Protein AF-0000000066663513 (afdb_homodimer)

Solvent-accessible surface area (backbone atoms only — not comparable to full-atom values): 10982 Å² total; per-residue (Å²): 133,66,67,73,65,56,55,65,69,58,64,56,84,72,45,50,58,57,64,73,58,50,67,32,36,72,47,36,33,55,32,31,25,71,40,64,44,65,41,67,51,84,78,40,22,18,28,36,30,38,35,34,48,86,72,34,68,33,38,38,33,38,56,27,30,69,74,56,91,86,71,43,59,68,35,24,32,40,40,35,38,45,26,22,41,55,93,92,34,44,26,24,70,60,50,48,72,43,88,40,79,74,119,133,64,68,72,64,55,56,66,69,56,66,51,82,73,42,48,57,58,64,74,58,51,67,33,37,73,47,37,34,55,33,29,24,72,39,62,43,67,40,68,52,84,79,40,23,19,28,36,30,39,35,34,49,85,72,32,70,33,38,38,34,37,57,25,29,70,73,58,90,87,70,42,58,67,36,24,32,39,38,35,39,46,26,19,42,53,94,90,32,44,27,25,70,60,50,50,72,42,88,41,79,73,118

Structure (mmCIF, N/CA/C/O backbone):
data_AF-0000000066663513-model_v1
#
loop_
_entity.id
_entity.type
_entity.pdbx_description
1 polymer 'DNA-binding protein'
#
loop_
_atom_site.group_PDB
_atom_site.id
_atom_site.type_symbol
_atom_site.label_atom_id
_atom_site.label_alt_id
_atom_site.label_comp_id
_atom_site.label_asym_id
_atom_site.label_entity_id
_atom_site.label_seq_id
_atom_site.pdbx_PDB_ins_code
_atom_site.Cartn_x
_atom_site.Cartn_y
_atom_site.Cartn_z
_atom_site.occupancy
_atom_site.B_iso_or_equiv
_atom_site.auth_seq_id
_atom_site.auth_comp_id
_atom_site.auth_asym_id
_atom_site.aut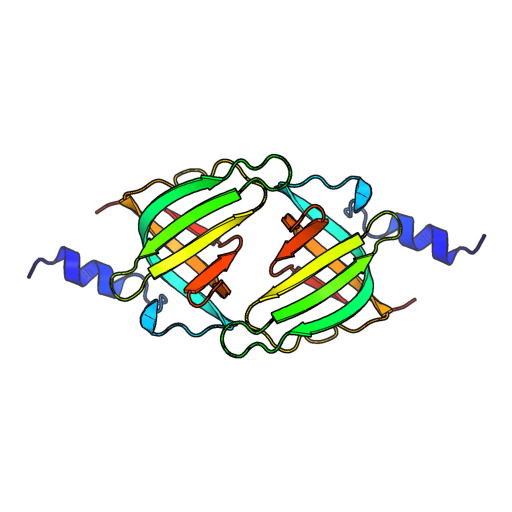h_atom_id
_atom_site.pdbx_PDB_model_num
ATOM 1 N N . MET A 1 1 ? 3.85 33.594 20.688 1 31.64 1 MET A N 1
ATOM 2 C CA . MET A 1 1 ? 4.289 32.406 19.953 1 31.64 1 MET A CA 1
ATOM 3 C C . MET A 1 1 ? 3.887 31.125 20.688 1 31.64 1 MET A C 1
ATOM 5 O O . MET A 1 1 ? 4.32 30.891 21.828 1 31.64 1 MET A O 1
ATOM 9 N N . ASP A 1 2 ? 2.588 30.547 20.562 1 33.5 2 ASP A N 1
ATOM 10 C CA . ASP A 1 2 ? 1.846 29.844 21.594 1 33.5 2 ASP A CA 1
ATOM 11 C C . ASP A 1 2 ? 2.496 28.484 21.906 1 33.5 2 ASP A C 1
ATOM 13 O O . ASP A 1 2 ? 3.088 27.859 21.031 1 33.5 2 ASP A O 1
ATOM 17 N N . ALA A 1 3 ? 2.809 28.219 23.141 1 44.47 3 ALA A N 1
ATOM 18 C CA . ALA A 1 3 ? 3.365 27.031 23.781 1 44.47 3 ALA A CA 1
ATOM 19 C C . ALA A 1 3 ? 2.895 25.75 23.094 1 44.47 3 ALA A C 1
ATOM 21 O O . ALA A 1 3 ? 3.539 24.703 23.203 1 44.47 3 ALA A O 1
ATOM 22 N N . GLU A 1 4 ? 1.609 25.688 22.688 1 38.56 4 GLU A N 1
ATOM 23 C CA . GLU A 1 4 ? 1.062 24.5 22.031 1 38.56 4 GLU A CA 1
ATOM 24 C C . GLU A 1 4 ? 1.829 24.172 20.75 1 38.56 4 GLU A C 1
ATOM 26 O O . GLU A 1 4 ? 1.706 23.078 20.203 1 38.56 4 GLU A O 1
ATOM 31 N N . GLU A 1 5 ? 2.328 25.203 20 1 41.94 5 GLU A N 1
ATOM 32 C CA . GLU A 1 5 ? 3.154 25.047 18.812 1 41.94 5 GLU A CA 1
ATOM 33 C C . GLU A 1 5 ? 4.449 24.312 19.125 1 41.94 5 GLU A C 1
ATOM 35 O O . GLU A 1 5 ? 4.953 23.531 18.312 1 41.94 5 GLU A O 1
ATOM 40 N N . LEU A 1 6 ? 5.047 24.656 20.203 1 40.75 6 LEU A N 1
ATOM 41 C CA . LEU A 1 6 ? 6.34 24.078 20.562 1 40.75 6 LEU A CA 1
ATOM 42 C C . LEU A 1 6 ? 6.195 22.594 20.891 1 40.75 6 LEU A C 1
ATOM 44 O O . LEU A 1 6 ? 7.074 21.797 20.562 1 40.75 6 LEU A O 1
ATOM 48 N N . ALA A 1 7 ? 5.211 22.203 21.828 1 42.12 7 ALA A N 1
ATOM 49 C CA . ALA A 1 7 ? 5.031 20.859 22.344 1 42.12 7 ALA A CA 1
ATOM 50 C C . ALA A 1 7 ? 4.695 19.875 21.234 1 42.12 7 ALA A C 1
ATOM 52 O O . ALA A 1 7 ? 4.957 18.672 21.344 1 42.12 7 ALA A O 1
ATOM 53 N N . GLU A 1 8 ? 4.047 20.203 20.141 1 44.75 8 GLU A N 1
ATOM 54 C CA . GLU A 1 8 ? 3.801 19.406 18.938 1 44.75 8 GLU A CA 1
ATOM 55 C C . GLU A 1 8 ? 5.109 19.016 18.25 1 44.75 8 GLU A C 1
ATOM 57 O O . GLU A 1 8 ? 5.168 18 17.547 1 44.75 8 GLU A O 1
ATOM 62 N N . LYS A 1 9 ? 6.133 19.828 18.297 1 44.53 9 LYS A N 1
ATOM 63 C CA . LYS A 1 9 ? 7.469 19.547 17.781 1 44.53 9 LYS A CA 1
ATOM 64 C C . LYS A 1 9 ? 8.109 18.391 18.531 1 44.53 9 LYS A C 1
ATOM 66 O O . LYS A 1 9 ? 8.852 17.594 17.953 1 44.53 9 LYS A O 1
ATOM 71 N N . SER A 1 10 ? 8.031 18.359 19.844 1 44.53 10 SER A N 1
ATOM 72 C CA . SER A 1 10 ? 8.758 17.469 20.734 1 44.53 10 SER A CA 1
ATOM 73 C C . SER A 1 10 ? 8.266 16.031 20.609 1 44.53 10 SER A C 1
ATOM 75 O O . SER A 1 10 ? 9.031 15.086 20.797 1 44.53 10 SER A O 1
ATOM 77 N N . GLU A 1 11 ? 6.875 15.805 20.641 1 49.03 11 GLU A N 1
ATOM 78 C CA . GLU A 1 11 ? 6.32 14.531 21.078 1 49.03 11 GLU A CA 1
ATOM 79 C C . GLU A 1 11 ? 6.688 13.398 20.125 1 49.03 11 GLU A C 1
ATOM 81 O O . GLU A 1 11 ? 6.586 12.219 20.484 1 49.03 11 GLU A O 1
ATOM 86 N N . ALA A 1 12 ? 6.48 13.5 18.688 1 54.94 12 ALA A N 1
ATOM 87 C CA . ALA A 1 12 ? 6.754 12.133 18.266 1 54.94 12 ALA A CA 1
ATOM 88 C C . ALA A 1 12 ? 8.258 11.875 18.188 1 54.94 12 ALA A C 1
ATOM 90 O O . ALA A 1 12 ? 8.875 12.117 17.141 1 54.94 12 ALA A O 1
ATOM 91 N N . SER A 1 13 ? 9.047 11.883 19.297 1 61.06 13 SER A N 1
ATOM 92 C CA . SER A 1 13 ? 10.484 11.633 19.375 1 61.06 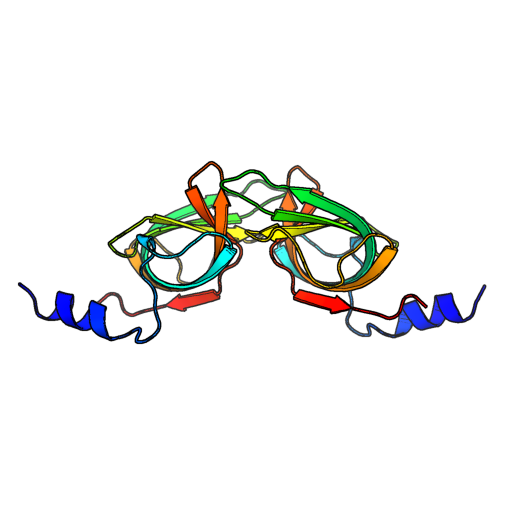13 SER A CA 1
ATOM 93 C C . SER A 1 13 ? 10.945 10.695 18.266 1 61.06 13 SER A C 1
ATOM 95 O O . SER A 1 13 ? 12.07 10.82 17.766 1 61.06 13 SER A O 1
ATOM 97 N N . GLY A 1 14 ? 10.047 10.383 17.453 1 81.06 14 GLY A N 1
ATOM 98 C CA . GLY A 1 14 ? 10.477 9.445 16.422 1 81.06 14 GLY A CA 1
ATOM 99 C C . GLY A 1 14 ? 9.867 9.727 15.062 1 81.06 14 GLY A C 1
ATOM 100 O O . GLY A 1 14 ? 10.18 9.047 14.078 1 81.06 14 GLY A O 1
ATOM 101 N N . ALA A 1 15 ? 9.211 10.875 15.086 1 91.12 15 ALA A N 1
ATOM 102 C CA . ALA A 1 15 ? 8.57 11.172 13.812 1 91.12 15 ALA A CA 1
ATOM 103 C C . ALA A 1 15 ? 9.461 12.047 12.938 1 91.12 15 ALA A C 1
ATOM 105 O O . ALA A 1 15 ? 10.172 12.922 13.438 1 91.12 15 ALA A O 1
ATOM 106 N N . CYS A 1 16 ? 9.5 11.781 11.68 1 94.12 16 CYS A N 1
ATOM 107 C CA . CYS A 1 16 ? 10.25 12.578 10.711 1 94.12 16 CYS A CA 1
ATOM 108 C C . CYS A 1 16 ? 9.352 13.625 10.062 1 94.12 16 CYS A C 1
ATOM 110 O O . CYS A 1 16 ? 8.125 13.492 10.062 1 94.12 16 CYS A O 1
ATOM 112 N N . ARG A 1 17 ? 10.039 14.742 9.617 1 95.69 17 ARG A N 1
ATOM 113 C CA . ARG A 1 17 ? 9.312 15.719 8.812 1 95.69 17 ARG A CA 1
ATOM 114 C C . ARG A 1 17 ? 8.992 15.156 7.43 1 95.69 17 ARG A C 1
ATOM 116 O O . ARG A 1 17 ? 9.836 14.508 6.809 1 95.69 17 ARG A O 1
ATOM 123 N N . ALA A 1 18 ? 7.719 15.453 6.949 1 96.19 18 ALA A N 1
ATOM 124 C CA . ALA A 1 18 ? 7.293 14.969 5.641 1 96.19 18 ALA A CA 1
ATOM 125 C C . ALA A 1 18 ? 8.219 15.469 4.539 1 96.19 18 ALA A C 1
ATOM 127 O O . ALA A 1 18 ? 8.516 14.734 3.59 1 96.19 18 ALA A O 1
ATOM 128 N N . SER A 1 19 ? 8.75 16.641 4.68 1 95.81 19 SER A N 1
ATOM 129 C CA . SER A 1 19 ? 9.602 17.234 3.654 1 95.81 19 SER A CA 1
ATOM 130 C C . SER A 1 19 ? 10.953 16.531 3.592 1 95.81 19 SER A C 1
ATOM 132 O O . SER A 1 19 ? 11.633 16.562 2.562 1 95.81 19 SER A O 1
ATOM 134 N N . GLU A 1 20 ? 11.367 15.914 4.641 1 94.62 20 GLU A N 1
ATOM 135 C CA . GLU A 1 20 ? 12.688 15.297 4.715 1 94.62 20 GLU A CA 1
ATOM 136 C C . GLU A 1 20 ? 12.617 13.805 4.41 1 94.62 20 GLU A C 1
ATOM 138 O O . GLU A 1 20 ? 13.648 13.164 4.188 1 94.62 20 GLU A O 1
ATOM 143 N N . CYS A 1 21 ? 11.383 13.289 4.488 1 92.5 21 CYS A N 1
ATOM 144 C CA . CYS A 1 21 ? 11.227 11.875 4.176 1 92.5 21 CYS A CA 1
ATOM 145 C C . CYS A 1 21 ? 11.461 11.609 2.695 1 92.5 21 CYS A C 1
ATOM 147 O O . CYS A 1 21 ? 10.914 12.312 1.842 1 92.5 21 CYS A O 1
ATOM 149 N N . ARG A 1 22 ? 12.242 10.602 2.461 1 89.69 22 ARG A N 1
ATOM 150 C CA . ARG A 1 22 ? 12.57 10.266 1.08 1 89.69 22 ARG A CA 1
ATOM 151 C C . ARG A 1 22 ? 11.703 9.117 0.574 1 89.69 22 ARG A C 1
ATOM 153 O O . ARG A 1 22 ? 11.258 8.273 1.357 1 89.69 22 ARG A O 1
ATOM 160 N N . ARG A 1 23 ? 11.484 9.125 -0.732 1 88 23 ARG A N 1
ATOM 161 C CA . ARG A 1 23 ? 10.805 8.008 -1.376 1 88 23 ARG A CA 1
ATOM 162 C C . ARG A 1 23 ? 11.539 6.699 -1.124 1 88 23 ARG A C 1
ATOM 164 O O . ARG A 1 23 ? 12.773 6.652 -1.168 1 88 23 ARG A O 1
ATOM 171 N N . GLY A 1 24 ? 10.742 5.684 -0.825 1 88.38 24 GLY A N 1
ATOM 172 C CA . GLY A 1 24 ? 11.312 4.379 -0.534 1 88.38 24 GLY A CA 1
ATOM 173 C C . GLY A 1 24 ? 11.469 4.117 0.951 1 88.38 24 GLY A C 1
ATOM 174 O O . GLY A 1 24 ? 11.477 2.961 1.384 1 88.38 24 GLY A O 1
ATOM 175 N N . ASP A 1 25 ? 11.555 5.098 1.702 1 87.44 25 ASP A N 1
ATOM 176 C CA . ASP A 1 25 ? 11.758 4.977 3.143 1 87.44 25 ASP A CA 1
ATOM 177 C C . ASP A 1 25 ? 10.445 4.625 3.854 1 87.44 25 ASP A C 1
ATOM 179 O O . ASP A 1 25 ? 9.383 5.121 3.48 1 87.44 25 ASP A O 1
ATOM 183 N N . GLU A 1 26 ? 10.586 3.705 4.797 1 92.88 26 GLU A N 1
ATOM 184 C CA . GLU A 1 26 ? 9.523 3.674 5.797 1 92.88 26 GLU A CA 1
ATOM 185 C C . GLU A 1 26 ? 9.625 4.867 6.746 1 92.88 26 GLU A C 1
ATOM 187 O O . GLU A 1 26 ? 10.711 5.188 7.234 1 92.88 26 GLU A O 1
ATOM 192 N N . ALA A 1 27 ? 8.547 5.551 6.977 1 95.94 27 ALA A N 1
ATOM 193 C CA . ALA A 1 27 ? 8.602 6.754 7.805 1 95.94 27 ALA A CA 1
ATOM 194 C C . ALA A 1 27 ? 7.41 6.812 8.758 1 95.94 27 ALA A C 1
ATOM 196 O O . ALA A 1 27 ? 6.375 6.191 8.508 1 95.94 27 ALA A O 1
ATOM 197 N N . THR A 1 28 ? 7.605 7.422 9.875 1 97.44 28 THR A N 1
ATOM 198 C CA . THR A 1 28 ? 6.574 7.809 10.836 1 97.44 28 THR A CA 1
ATOM 199 C C . THR A 1 28 ? 6.457 9.328 10.922 1 97.44 28 THR A C 1
ATOM 201 O O . THR A 1 28 ? 7.461 10.023 11.094 1 97.44 28 THR A O 1
ATOM 204 N N . MET A 1 29 ? 5.277 9.844 10.734 1 97.12 29 MET A N 1
ATOM 205 C CA . MET A 1 29 ? 5.07 11.289 10.68 1 97.12 29 MET A CA 1
ATOM 206 C C . MET A 1 29 ? 3.857 11.695 11.516 1 97.12 29 MET A C 1
ATOM 208 O O . MET A 1 29 ? 2.902 10.922 11.641 1 97.12 29 MET A O 1
ATOM 212 N N . LEU A 1 30 ? 3.896 12.805 12.039 1 97.69 30 LEU A N 1
ATOM 213 C CA . LEU A 1 30 ? 2.773 13.422 12.734 1 97.69 30 LEU A CA 1
ATOM 214 C C . LEU A 1 30 ? 2.229 14.609 11.945 1 97.69 30 LEU A C 1
ATOM 216 O O . LEU A 1 30 ? 2.996 15.43 11.438 1 97.69 30 LEU A O 1
ATOM 220 N N . GLY A 1 31 ? 0.94 14.656 11.789 1 97.88 31 GLY A N 1
ATOM 221 C CA . GLY A 1 31 ? 0.347 15.758 11.047 1 97.88 31 GLY A CA 1
ATOM 222 C C . GLY A 1 31 ? -1.169 15.758 11.086 1 97.88 31 GLY A C 1
ATOM 223 O O . GLY A 1 31 ? -1.771 15.172 11.992 1 97.88 31 GLY A O 1
ATOM 224 N N . ARG A 1 32 ? -1.719 16.531 10.18 1 98.38 32 ARG A N 1
ATOM 225 C CA . ARG A 1 32 ? -3.164 16.719 10.109 1 98.38 32 ARG A CA 1
ATOM 226 C C . ARG A 1 32 ? -3.699 16.344 8.734 1 98.38 32 ARG A C 1
ATOM 228 O O . ARG A 1 32 ? -3.033 16.562 7.719 1 98.38 32 ARG A O 1
ATOM 235 N N . LEU A 1 33 ? -4.953 15.797 8.82 1 98.69 33 LEU A N 1
ATOM 236 C CA . LEU A 1 33 ? -5.645 15.531 7.562 1 98.69 33 LEU A CA 1
ATOM 237 C C . LEU A 1 33 ? -6.328 16.797 7.043 1 98.69 33 LEU A C 1
ATOM 239 O O . LEU A 1 33 ? -7.223 17.328 7.699 1 98.69 33 LEU A O 1
ATOM 243 N N . ARG A 1 34 ? -5.934 17.234 5.848 1 98.56 34 ARG A N 1
ATOM 244 C CA . ARG A 1 34 ? -6.523 18.422 5.266 1 98.56 34 ARG A CA 1
ATOM 245 C C . ARG A 1 34 ? -7.797 18.094 4.496 1 98.56 34 ARG A C 1
ATOM 247 O O . ARG A 1 34 ? -8.758 18.859 4.516 1 98.56 34 ARG A O 1
ATOM 254 N N . SER A 1 35 ? -7.824 17.031 3.814 1 98.5 35 SER A N 1
ATOM 255 C CA . SER A 1 35 ? -8.984 16.547 3.082 1 98.5 35 SER A CA 1
ATOM 256 C C . SER A 1 35 ? -9.07 15.023 3.121 1 98.5 35 SER A C 1
ATOM 258 O O . SER A 1 35 ? -8.062 14.352 3.334 1 98.5 35 SER A O 1
ATOM 260 N N . VAL A 1 36 ? -10.258 14.539 2.988 1 98.19 36 VAL A N 1
ATOM 261 C CA . VAL A 1 36 ? -10.547 13.109 2.895 1 98.19 36 VAL A CA 1
ATOM 262 C C . VAL A 1 36 ? -11.609 12.867 1.825 1 98.19 36 VAL A C 1
ATOM 264 O O . VAL A 1 36 ? -12.656 13.523 1.823 1 98.19 36 VAL A O 1
ATOM 267 N N . GLU A 1 37 ? -11.328 11.922 0.962 1 96.75 37 GLU A N 1
ATOM 268 C CA . GLU A 1 37 ? -12.25 11.609 -0.131 1 96.75 37 GLU A CA 1
ATOM 269 C C . GLU A 1 37 ? -12.438 10.102 -0.284 1 96.75 37 GLU A C 1
ATOM 271 O O . GLU A 1 37 ? -11.461 9.352 -0.347 1 96.75 37 GLU A O 1
ATOM 276 N N . ALA A 1 38 ? -13.68 9.734 -0.26 1 93.5 38 ALA A N 1
ATOM 277 C CA . ALA A 1 38 ? -14 8.367 -0.667 1 93.5 38 ALA A CA 1
ATOM 278 C C . ALA A 1 38 ? -14.078 8.25 -2.186 1 93.5 38 ALA A C 1
ATOM 280 O O . ALA A 1 38 ? -14.773 9.039 -2.84 1 93.5 38 ALA A O 1
ATOM 281 N N . CYS A 1 39 ? -13.344 7.348 -2.721 1 89.25 39 CYS A N 1
ATOM 282 C CA . CYS A 1 39 ? -13.352 7.074 -4.152 1 89.25 39 CYS A CA 1
ATOM 283 C C . CYS A 1 39 ? -14.039 5.746 -4.453 1 89.25 39 CYS A C 1
ATOM 285 O O . CYS A 1 39 ? -13.414 4.688 -4.387 1 89.25 39 CYS A O 1
ATOM 287 N N . PRO A 1 40 ? -15.32 5.809 -4.766 1 75.06 40 PRO A N 1
ATOM 288 C CA . PRO A 1 40 ? -16.172 4.617 -4.812 1 75.06 40 PRO A CA 1
ATOM 289 C C . PRO A 1 40 ? -16.047 3.854 -6.129 1 75.06 40 PRO A C 1
ATOM 291 O O . PRO A 1 40 ? -16.672 2.811 -6.309 1 75.06 40 PRO A O 1
ATOM 294 N N . LYS A 1 41 ? -15.133 4.086 -6.828 1 70.5 41 LYS A N 1
ATOM 295 C CA . LYS A 1 41 ? -15.242 3.305 -8.055 1 70.5 41 LYS A CA 1
ATOM 296 C C . LYS A 1 41 ? -15.43 1.822 -7.746 1 70.5 41 LYS A C 1
ATOM 298 O O . LYS A 1 41 ? -14.789 1.289 -6.836 1 70.5 41 LYS A O 1
ATOM 303 N N . SER A 1 42 ? -16.469 1.268 -8.258 1 59.84 42 SER A N 1
ATOM 304 C CA . SER A 1 42 ? -17 -0.059 -7.961 1 59.84 42 SER A CA 1
ATOM 305 C C . SER A 1 42 ? -15.875 -1.073 -7.773 1 59.84 42 SER A C 1
ATOM 307 O O . SER A 1 42 ? -15.836 -1.778 -6.762 1 59.84 42 SER A O 1
ATOM 309 N N . ALA A 1 43 ? -14.977 -1.294 -8.656 1 60.88 43 ALA A N 1
ATOM 310 C CA . ALA A 1 43 ? -14.008 -2.387 -8.586 1 60.88 43 ALA A CA 1
ATOM 311 C C . ALA A 1 43 ? -12.75 -1.959 -7.832 1 60.88 43 ALA A C 1
ATOM 313 O O . ALA A 1 43 ? -11.992 -2.803 -7.352 1 60.88 43 ALA A O 1
ATOM 314 N N . GLY A 1 44 ? -12.727 -0.688 -7.359 1 77.12 44 GLY A N 1
ATOM 315 C CA . GLY A 1 44 ? -11.484 -0.205 -6.777 1 77.12 44 GLY A CA 1
ATOM 316 C C . GLY A 1 44 ? -11.688 0.875 -5.734 1 77.12 44 GLY A C 1
ATOM 317 O O . GLY A 1 44 ? -11.047 1.925 -5.781 1 77.12 44 GLY A O 1
ATOM 318 N N . ALA A 1 45 ? -12.609 0.469 -4.855 1 87.31 45 ALA A N 1
ATOM 319 C CA . ALA A 1 45 ? -12.906 1.476 -3.84 1 87.31 45 ALA A CA 1
ATOM 320 C C . ALA A 1 45 ? -11.656 1.826 -3.033 1 87.31 45 ALA A C 1
ATOM 322 O O . ALA A 1 45 ? -10.828 0.957 -2.746 1 87.31 45 ALA A O 1
ATOM 323 N N . SER A 1 46 ? -11.531 3.145 -2.701 1 93.75 46 SER A N 1
ATOM 324 C CA . SER A 1 46 ? -10.453 3.592 -1.827 1 93.75 46 SER A CA 1
ATOM 325 C C . SER A 1 46 ? -10.852 4.844 -1.052 1 93.75 46 SER A C 1
ATOM 327 O O . SER A 1 46 ? -11.797 5.539 -1.429 1 93.75 46 SER A O 1
ATOM 329 N N . VAL A 1 47 ? -10.32 4.996 0.009 1 96.25 47 VAL A N 1
ATOM 330 C CA . VAL A 1 47 ? -10.328 6.266 0.727 1 96.25 47 VAL A CA 1
ATOM 331 C C . VAL A 1 47 ? -8.984 6.969 0.542 1 96.25 47 VAL A C 1
ATOM 333 O O . VAL A 1 47 ? -7.93 6.355 0.716 1 96.25 47 VAL A O 1
ATOM 336 N N . GLN A 1 48 ? -9.023 8.164 0.116 1 97.38 48 GLN A N 1
ATOM 337 C CA . GLN A 1 48 ? -7.828 8.984 -0.056 1 97.38 48 GLN A CA 1
ATOM 338 C C . GLN A 1 48 ? -7.871 10.219 0.836 1 97.38 48 GLN A C 1
ATOM 340 O O . GLN A 1 48 ? -8.922 10.836 0.994 1 97.38 48 GLN A O 1
ATOM 345 N N . ALA A 1 49 ? -6.723 10.578 1.394 1 98.5 49 ALA A N 1
ATOM 346 C CA . ALA A 1 49 ? -6.629 11.758 2.248 1 98.5 49 ALA A CA 1
ATOM 347 C C . ALA A 1 49 ? -5.34 12.531 1.979 1 98.5 49 ALA A C 1
ATOM 349 O O . ALA A 1 49 ? -4.312 11.938 1.639 1 98.5 49 ALA A O 1
ATOM 350 N N . GLU A 1 50 ? -5.41 13.805 2.092 1 98.69 50 GLU A N 1
ATOM 351 C CA . GLU A 1 50 ? -4.199 14.625 2.109 1 98.69 50 GLU A CA 1
ATOM 352 C C . GLU A 1 50 ? -3.715 14.867 3.537 1 98.69 50 GLU A C 1
ATOM 354 O O . GLU A 1 50 ? -4.418 15.477 4.34 1 98.69 50 GLU A O 1
ATOM 359 N N . PHE A 1 51 ? -2.6 14.336 3.811 1 98.56 51 PHE A N 1
ATOM 360 C CA . PHE A 1 51 ? -1.914 14.492 5.086 1 98.56 51 PHE A CA 1
ATOM 361 C C . PHE A 1 51 ? -0.882 15.609 5.016 1 98.56 51 PHE A C 1
ATOM 363 O O . PHE A 1 51 ? -0.124 15.703 4.047 1 98.56 51 PHE A O 1
ATOM 370 N N . PHE A 1 52 ? -0.881 16.5 6.074 1 98.56 52 PHE A N 1
ATOM 371 C CA . PHE A 1 52 ? 0.051 17.625 6.129 1 98.56 52 PHE A CA 1
ATOM 372 C C . PHE A 1 52 ? 0.666 17.75 7.516 1 98.56 52 PHE A C 1
ATOM 374 O O . PHE A 1 52 ? -0.053 17.828 8.516 1 98.56 52 PHE A O 1
ATOM 381 N N . ASP A 1 53 ? 1.974 17.828 7.535 1 97.31 53 ASP A N 1
ATOM 382 C CA . ASP A 1 53 ? 2.613 17.891 8.844 1 97.31 53 ASP A CA 1
ATOM 383 C C . ASP A 1 53 ? 3.145 19.297 9.125 1 97.31 53 ASP A C 1
ATOM 385 O O . ASP A 1 53 ? 3.863 19.5 10.109 1 97.31 53 ASP A O 1
ATOM 389 N N . GLY A 1 54 ? 2.875 20.234 8.32 1 96.75 54 GLY A N 1
ATOM 390 C CA . GLY A 1 54 ? 3.385 21.578 8.461 1 96.75 54 GLY A CA 1
ATOM 391 C C . GLY A 1 54 ? 4.527 21.891 7.508 1 96.75 54 GLY A C 1
ATOM 392 O O . GLY A 1 54 ? 4.82 23.062 7.234 1 96.75 54 GLY A O 1
ATOM 393 N N . THR A 1 55 ? 5.176 20.906 6.984 1 97.12 55 THR A N 1
ATOM 394 C CA . THR A 1 55 ? 6.344 21.109 6.133 1 97.12 55 THR A CA 1
ATOM 395 C C . THR A 1 55 ? 6.055 20.656 4.707 1 97.12 55 THR A C 1
ATOM 397 O O . THR A 1 55 ? 6.535 21.25 3.744 1 97.12 55 THR A O 1
ATOM 400 N N . ASP A 1 56 ? 5.32 19.562 4.484 1 96.38 56 ASP A N 1
ATOM 401 C CA . ASP A 1 56 ? 5 18.984 3.182 1 96.38 56 ASP A CA 1
ATOM 402 C C . ASP A 1 56 ? 3.709 18.172 3.244 1 96.38 56 ASP A C 1
ATOM 404 O O . ASP A 1 56 ? 3.266 17.781 4.328 1 96.38 56 ASP A O 1
ATOM 408 N N . ALA A 1 57 ? 3.086 18.016 2.023 1 97.88 57 ALA A N 1
ATOM 409 C CA . ALA A 1 57 ? 1.872 17.203 1.914 1 97.88 57 ALA A CA 1
ATOM 410 C C . ALA A 1 57 ? 2.189 15.797 1.421 1 97.88 57 ALA A C 1
ATOM 412 O O . ALA A 1 57 ? 3.092 15.609 0.603 1 97.88 57 ALA A O 1
ATOM 413 N N . ILE A 1 58 ? 1.468 14.852 1.939 1 97.44 58 ILE A N 1
ATOM 414 C CA . ILE A 1 58 ? 1.549 13.461 1.509 1 97.44 58 ILE A CA 1
ATOM 415 C C . ILE A 1 58 ? 0.143 12.898 1.303 1 97.44 58 ILE A C 1
ATOM 417 O O . ILE A 1 58 ? -0.74 13.094 2.141 1 97.44 58 ILE A O 1
ATOM 421 N N . THR A 1 59 ? -0.063 12.234 0.175 1 97.88 59 THR A N 1
ATOM 422 C CA . THR A 1 59 ? -1.328 11.547 -0.061 1 97.88 59 THR A CA 1
ATOM 423 C C . THR A 1 59 ? -1.355 10.203 0.659 1 97.88 59 THR A C 1
ATOM 425 O O . THR A 1 59 ? -0.415 9.414 0.547 1 97.88 59 THR A O 1
ATOM 428 N N . LEU A 1 60 ? -2.336 9.945 1.505 1 98.19 60 LEU A N 1
ATOM 429 C CA . LEU A 1 60 ? -2.613 8.641 2.104 1 98.19 60 LEU A CA 1
ATOM 430 C C . LEU A 1 60 ? -3.723 7.922 1.345 1 98.19 60 LEU A C 1
ATOM 432 O O . LEU A 1 60 ? -4.746 8.523 1.016 1 98.19 60 LEU A O 1
ATOM 436 N N . VAL A 1 61 ? -3.535 6.625 1.108 1 96.31 61 VAL A N 1
ATOM 437 C CA . VAL A 1 61 ? -4.539 5.863 0.372 1 96.31 61 VAL A CA 1
ATOM 438 C C . VAL A 1 61 ? -4.82 4.547 1.095 1 96.31 61 VAL A C 1
ATOM 440 O O . VAL A 1 61 ? -3.902 3.768 1.358 1 96.31 61 VAL A O 1
ATOM 443 N N . TRP A 1 62 ? -6 4.336 1.491 1 95.44 62 TRP A N 1
ATOM 444 C CA . TRP A 1 62 ? -6.48 3.035 1.946 1 95.44 62 TRP A CA 1
ATOM 445 C C . TRP A 1 62 ? -7.27 2.33 0.846 1 95.44 62 TRP A C 1
ATOM 447 O O . TRP A 1 62 ? -8.359 2.77 0.477 1 95.44 62 TRP A O 1
ATOM 457 N N . ILE A 1 63 ? -6.707 1.224 0.376 1 92.62 63 ILE A N 1
ATOM 458 C CA . ILE A 1 63 ? -7.246 0.572 -0.813 1 92.62 63 ILE A CA 1
ATOM 459 C C . ILE A 1 63 ? -8.289 -0.463 -0.405 1 92.62 63 ILE A C 1
ATOM 461 O O . ILE A 1 63 ? -8.102 -1.195 0.569 1 92.62 63 ILE A O 1
ATOM 465 N N . GLY A 1 64 ? -9.352 -0.54 -1.243 1 89 64 GLY A N 1
ATOM 466 C CA . GLY A 1 64 ? -10.383 -1.546 -1.044 1 89 64 GLY A CA 1
ATOM 467 C C . GLY A 1 64 ? -11.352 -1.195 0.07 1 89 64 GLY A C 1
ATOM 468 O O . GLY A 1 64 ? -12.016 -2.074 0.618 1 89 64 GLY A O 1
ATOM 469 N N . ARG A 1 65 ? -11.258 -0.043 0.555 1 90.94 65 ARG A N 1
ATOM 470 C CA . ARG A 1 65 ? -12.148 0.404 1.621 1 90.94 65 ARG A CA 1
ATOM 471 C C . ARG A 1 65 ? -12.859 1.697 1.234 1 90.94 65 ARG A C 1
ATOM 473 O O . ARG A 1 65 ? -12.266 2.57 0.595 1 90.94 65 ARG A O 1
ATOM 480 N N . ARG A 1 66 ? -14.062 1.813 1.702 1 90.94 66 ARG A N 1
ATOM 481 C CA . ARG A 1 66 ? -14.867 2.994 1.409 1 90.94 66 ARG A CA 1
ATOM 482 C C . ARG A 1 66 ? -14.875 3.959 2.59 1 90.94 66 ARG A C 1
ATOM 484 O O . ARG A 1 66 ? -15.258 5.121 2.447 1 90.94 66 ARG A O 1
ATOM 491 N N . ARG A 1 67 ? -14.523 3.416 3.727 1 92.56 67 ARG A N 1
ATOM 492 C CA . ARG A 1 67 ? -14.477 4.219 4.945 1 92.56 67 ARG A CA 1
ATOM 493 C C . ARG A 1 67 ? -13.336 3.768 5.855 1 92.56 67 ARG A C 1
ATOM 495 O O . ARG A 1 67 ? -13.055 2.572 5.949 1 92.56 67 ARG A O 1
ATOM 502 N N . ILE A 1 68 ? -12.812 4.699 6.531 1 96.12 68 ILE A N 1
ATOM 503 C CA . ILE A 1 68 ? -11.766 4.434 7.52 1 96.12 68 ILE A CA 1
ATOM 504 C C . ILE A 1 68 ? -12.141 5.082 8.852 1 96.12 68 ILE A C 1
ATOM 506 O O . ILE A 1 68 ? -12.281 6.305 8.938 1 96.12 68 ILE A O 1
ATOM 510 N N . PRO A 1 69 ? -12.234 4.375 9.883 1 97.06 69 PRO A N 1
ATOM 511 C CA . PRO A 1 69 ? -12.664 4.934 11.172 1 97.06 69 PRO A CA 1
ATOM 512 C C . PRO A 1 69 ? -11.773 6.086 11.641 1 97.06 69 PRO A C 1
ATOM 514 O O . PRO A 1 69 ? -10.547 5.953 11.672 1 97.06 69 PRO A O 1
ATOM 517 N N . GLY A 1 70 ? -12.406 7.168 11.969 1 97.56 70 GLY A N 1
ATOM 518 C CA . GLY A 1 70 ? -11.734 8.305 12.578 1 97.56 70 GLY A CA 1
ATOM 519 C C . GLY A 1 70 ? -11.039 9.195 11.578 1 97.56 70 GLY A C 1
ATOM 520 O O . GLY A 1 70 ? -10.523 10.258 11.93 1 97.56 70 GLY A O 1
ATOM 521 N N . ILE A 1 71 ? -10.961 8.75 10.414 1 98.06 71 ILE A N 1
ATOM 522 C CA . ILE A 1 71 ? -10.281 9.523 9.383 1 98.06 71 ILE A CA 1
ATOM 523 C C . ILE A 1 71 ? -11.258 10.523 8.766 1 98.06 71 ILE A C 1
ATOM 525 O O . ILE A 1 71 ? -12.164 10.141 8.023 1 98.06 71 ILE A O 1
ATOM 529 N N . GLU A 1 72 ? -11.078 11.75 9.023 1 97.62 72 GLU A N 1
ATOM 530 C CA . GLU A 1 72 ? -11.867 12.883 8.555 1 97.62 72 GLU A CA 1
ATOM 531 C C . GLU A 1 72 ? -11.031 14.156 8.492 1 97.62 72 GLU A C 1
ATOM 533 O O . GLU A 1 72 ? -10.031 14.281 9.211 1 97.62 72 GLU A O 1
ATOM 538 N N . PRO A 1 73 ? -11.492 15.094 7.625 1 98.12 73 PRO A N 1
ATOM 539 C CA . PRO A 1 73 ? -10.734 16.344 7.547 1 98.12 73 PRO A CA 1
ATOM 540 C C . PRO A 1 73 ? -10.555 17.016 8.906 1 98.12 73 PRO A C 1
ATOM 542 O O . PRO A 1 73 ? -11.484 17.016 9.727 1 98.12 73 PRO A O 1
ATOM 545 N N . GLY A 1 74 ? -9.352 17.562 9.156 1 97.75 74 GLY A N 1
ATOM 546 C CA . GLY A 1 74 ? -9.047 18.281 10.383 1 97.75 74 GLY A CA 1
ATOM 547 C C . GLY A 1 74 ? -8.461 17.391 11.461 1 97.75 74 GLY A C 1
ATOM 548 O O . GLY A 1 74 ? -7.891 17.891 12.438 1 97.75 74 GLY A O 1
ATOM 549 N N . ARG A 1 75 ? -8.516 16.125 11.352 1 97.88 75 ARG A N 1
ATOM 550 C CA . ARG A 1 75 ? -8.047 15.195 12.367 1 97.88 75 ARG A CA 1
ATOM 551 C C . ARG A 1 75 ? -6.527 15.156 12.422 1 97.88 75 ARG A C 1
ATOM 553 O O . ARG A 1 75 ? -5.859 15.141 11.391 1 97.88 75 ARG A O 1
ATOM 560 N N . ARG A 1 76 ? -5.977 15.203 13.586 1 98.06 76 ARG A N 1
ATOM 561 C CA . ARG A 1 76 ? -4.551 14.969 13.789 1 98.06 76 ARG A CA 1
ATOM 562 C C . ARG A 1 76 ? -4.258 13.484 13.953 1 98.06 76 ARG A C 1
ATOM 564 O O . ARG A 1 76 ? -4.945 12.789 14.711 1 98.06 76 ARG A O 1
ATOM 571 N N . ILE A 1 77 ? -3.254 13.109 13.242 1 98 77 ILE A N 1
ATOM 572 C CA . ILE A 1 77 ? -2.959 11.68 13.305 1 98 77 ILE A CA 1
ATOM 573 C C . ILE A 1 77 ? -1.448 11.461 13.25 1 98 77 ILE A C 1
ATOM 575 O O . ILE A 1 77 ? -0.709 12.32 12.766 1 98 77 ILE A O 1
ATOM 579 N N . LEU A 1 78 ? -0.984 10.367 13.852 1 98.19 78 LEU A N 1
ATOM 580 C CA . LEU A 1 78 ? 0.302 9.742 13.555 1 98.19 78 LEU A CA 1
ATOM 581 C C . LEU A 1 78 ? 0.169 8.727 12.43 1 98.19 78 LEU A C 1
ATOM 583 O O . LEU A 1 78 ? -0.703 7.855 12.469 1 98.19 78 LEU A O 1
ATOM 587 N N . VAL A 1 79 ? 1.026 8.852 11.398 1 98.06 79 VAL A N 1
ATOM 588 C CA . VAL A 1 79 ? 0.986 7.961 10.242 1 98.06 79 VAL A CA 1
ATOM 589 C C . VAL A 1 79 ? 2.328 7.25 10.094 1 98.06 79 VAL A C 1
ATOM 591 O O . VAL A 1 79 ? 3.385 7.859 10.281 1 98.06 79 VAL A O 1
ATOM 594 N N . ARG A 1 80 ? 2.293 5.977 9.734 1 97.19 80 ARG A N 1
ATOM 595 C CA . ARG A 1 80 ? 3.5 5.211 9.438 1 97.19 80 ARG A CA 1
ATOM 596 C C . ARG A 1 80 ? 3.324 4.379 8.172 1 97.19 80 ARG A C 1
ATOM 598 O O . ARG A 1 80 ? 2.293 3.73 7.988 1 97.19 80 ARG A O 1
ATOM 605 N N . GLY A 1 81 ? 4.266 4.387 7.379 1 95.81 81 GLY A N 1
ATOM 606 C CA . GLY A 1 81 ? 4.266 3.602 6.156 1 95.81 81 GLY A CA 1
ATOM 607 C C . GLY A 1 81 ? 5.406 3.949 5.219 1 95.81 81 GLY A C 1
ATOM 608 O O . GLY A 1 81 ? 6.234 4.809 5.535 1 95.81 81 GLY A O 1
ATOM 609 N N . ARG A 1 82 ? 5.523 3.209 4.121 1 94.5 82 ARG A N 1
ATOM 610 C CA . ARG A 1 82 ? 6.562 3.459 3.129 1 94.5 82 ARG A CA 1
ATOM 611 C C . ARG A 1 82 ? 6.148 4.562 2.162 1 94.5 82 ARG A C 1
ATOM 613 O O . ARG A 1 82 ? 5.043 4.531 1.612 1 94.5 82 ARG A O 1
ATOM 620 N N . VAL A 1 83 ? 7.09 5.52 2.066 1 94.75 83 VAL A N 1
ATOM 621 C CA . VAL A 1 83 ? 6.812 6.664 1.202 1 94.75 83 VAL A CA 1
ATOM 622 C C . VAL A 1 83 ? 7.078 6.285 -0.254 1 94.75 83 VAL A C 1
ATOM 624 O O . VAL A 1 83 ? 8.141 5.75 -0.579 1 94.75 83 VAL A O 1
ATOM 627 N N . GLY A 1 84 ? 6.047 6.527 -1.082 1 93.81 84 GLY A N 1
ATOM 628 C CA . GLY A 1 84 ? 6.188 6.359 -2.52 1 93.81 84 GLY A CA 1
ATOM 629 C C . GLY A 1 84 ? 5.996 7.648 -3.293 1 93.81 84 GLY A C 1
ATOM 630 O O . GLY A 1 84 ? 6.113 8.742 -2.73 1 93.81 84 GLY A O 1
ATOM 631 N N . ASP A 1 85 ? 5.805 7.418 -4.602 1 91.5 85 ASP A N 1
ATOM 632 C CA . ASP A 1 85 ? 5.566 8.516 -5.539 1 91.5 85 ASP A CA 1
ATOM 633 C C . ASP A 1 85 ? 4.363 8.219 -6.43 1 91.5 85 ASP A C 1
ATOM 635 O O . ASP A 1 85 ? 4.25 7.129 -6.992 1 91.5 85 ASP A O 1
ATOM 639 N N . ARG A 1 86 ? 3.475 9.117 -6.391 1 88.38 86 ARG A N 1
ATOM 640 C CA . ARG A 1 86 ? 2.324 9.047 -7.285 1 88.38 86 ARG A CA 1
ATOM 641 C C . ARG A 1 86 ? 2.15 10.359 -8.047 1 88.38 86 ARG A C 1
ATOM 643 O O . ARG A 1 86 ? 1.646 11.344 -7.504 1 88.38 86 ARG A O 1
ATOM 650 N N . ASP A 1 87 ? 2.582 10.242 -9.359 1 85.12 87 ASP A N 1
ATOM 651 C CA . ASP A 1 87 ? 2.475 11.422 -10.219 1 85.12 87 ASP A CA 1
ATOM 652 C C . ASP A 1 87 ? 3.23 12.609 -9.617 1 85.12 87 ASP A C 1
ATOM 654 O O . ASP A 1 87 ? 2.693 13.711 -9.531 1 85.12 87 ASP A O 1
ATOM 658 N N . GLY A 1 88 ? 4.402 12.406 -9.156 1 86.25 88 GLY A N 1
ATOM 659 C CA . GLY A 1 88 ? 5.281 13.453 -8.656 1 86.25 88 GLY A CA 1
ATOM 660 C C . GLY A 1 88 ? 4.992 13.844 -7.223 1 86.25 88 GLY A C 1
ATOM 661 O O . GLY A 1 88 ? 5.664 14.719 -6.66 1 86.25 88 GLY A O 1
ATOM 662 N N . ARG A 1 89 ? 4.02 13.242 -6.672 1 91.31 89 ARG A N 1
ATOM 663 C CA . ARG A 1 89 ? 3.654 13.555 -5.297 1 91.31 89 ARG A CA 1
ATOM 664 C C . ARG A 1 89 ? 3.918 12.367 -4.375 1 91.31 89 ARG A C 1
ATOM 666 O O . ARG A 1 89 ? 3.756 11.211 -4.781 1 91.31 89 ARG A O 1
ATOM 673 N N . LYS A 1 90 ? 4.297 12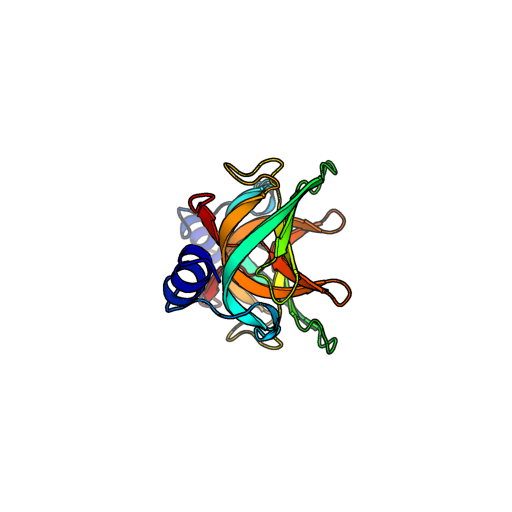.68 -3.105 1 95.25 90 LYS A N 1
ATOM 674 C CA . LYS A 1 90 ? 4.488 11.617 -2.121 1 95.25 90 LYS A CA 1
ATOM 675 C C . LYS A 1 90 ? 3.164 10.938 -1.779 1 95.25 90 LYS A C 1
ATOM 677 O O . LYS A 1 90 ? 2.135 11.602 -1.65 1 95.25 90 LYS A O 1
ATOM 682 N N . VAL A 1 91 ? 3.221 9.594 -1.638 1 96.12 91 VAL A N 1
ATOM 683 C CA . VAL A 1 91 ? 2.031 8.812 -1.319 1 96.12 91 VAL A CA 1
ATOM 684 C C . VAL A 1 91 ? 2.395 7.688 -0.352 1 96.12 91 VAL A C 1
ATOM 686 O O . VAL A 1 91 ? 3.523 7.191 -0.362 1 96.12 91 VAL A O 1
ATOM 689 N N . ILE A 1 92 ? 1.54 7.332 0.516 1 96.62 92 ILE A N 1
ATOM 690 C CA . ILE A 1 92 ? 1.629 6.125 1.329 1 96.62 92 ILE A CA 1
ATOM 691 C C . ILE A 1 92 ? 0.368 5.285 1.144 1 96.62 92 ILE A C 1
ATOM 693 O O . ILE A 1 92 ? -0.744 5.758 1.384 1 96.62 92 ILE A O 1
ATOM 697 N N . TYR A 1 93 ? 0.526 4.047 0.688 1 95.25 93 TYR A N 1
ATOM 698 C CA . TYR A 1 93 ? -0.588 3.117 0.539 1 95.25 93 TYR A CA 1
ATOM 699 C C . TYR A 1 93 ? -0.787 2.295 1.808 1 95.25 93 TYR A C 1
ATOM 701 O O . TYR A 1 93 ? 0.177 1.775 2.375 1 95.25 93 TYR A O 1
ATOM 709 N N . ASN A 1 94 ? -2.023 2.168 2.209 1 94.88 94 ASN A N 1
ATOM 710 C CA . ASN A 1 94 ? -2.467 1.404 3.371 1 94.88 94 ASN A CA 1
ATOM 711 C C . ASN A 1 94 ? -1.589 1.675 4.59 1 94.88 94 ASN A C 1
ATOM 713 O O . ASN A 1 94 ? -1.066 0.742 5.203 1 94.88 94 ASN A O 1
ATOM 717 N N . PRO A 1 95 ? -1.506 2.9 4.922 1 96.88 95 PRO A N 1
ATOM 718 C CA . PRO A 1 95 ? -0.664 3.24 6.074 1 96.88 95 PRO A CA 1
ATOM 719 C C . PRO A 1 95 ? -1.256 2.768 7.398 1 96.88 95 PRO A C 1
ATOM 721 O O . PRO A 1 95 ? -2.477 2.645 7.523 1 96.88 95 PRO A O 1
ATOM 724 N N . TYR A 1 96 ? -0.351 2.527 8.305 1 95.44 96 TYR A N 1
ATOM 725 C CA . TYR A 1 96 ? -0.769 2.496 9.703 1 95.44 96 TYR A CA 1
ATOM 726 C C . TYR A 1 96 ? -1.083 3.9 10.211 1 95.44 96 TYR A C 1
ATOM 728 O O . TYR A 1 96 ? -0.429 4.867 9.812 1 95.44 96 TYR A O 1
ATOM 736 N N . TYR A 1 97 ? -2.066 4.004 11.062 1 97.75 97 TYR A N 1
ATOM 737 C CA . TYR A 1 97 ? -2.357 5.312 11.625 1 97.75 97 TYR A CA 1
ATOM 738 C C . TYR A 1 97 ? -2.834 5.188 13.07 1 97.75 97 TYR A C 1
ATOM 740 O O . TYR A 1 97 ? -3.35 4.141 13.469 1 97.75 97 TYR A O 1
ATOM 748 N N . GLU A 1 98 ? -2.584 6.242 13.836 1 97.75 98 GLU A N 1
ATOM 749 C CA . GLU A 1 98 ? -3.141 6.457 15.172 1 97.75 98 GLU A CA 1
ATOM 750 C C . GLU A 1 98 ? -3.793 7.832 15.281 1 97.75 98 GLU A C 1
ATOM 752 O O . GLU A 1 98 ? -3.215 8.836 14.859 1 97.75 98 GLU A O 1
ATOM 757 N N . LEU A 1 99 ? -4.98 7.793 15.836 1 97.75 99 LEU A N 1
ATOM 758 C CA . LEU A 1 99 ? -5.63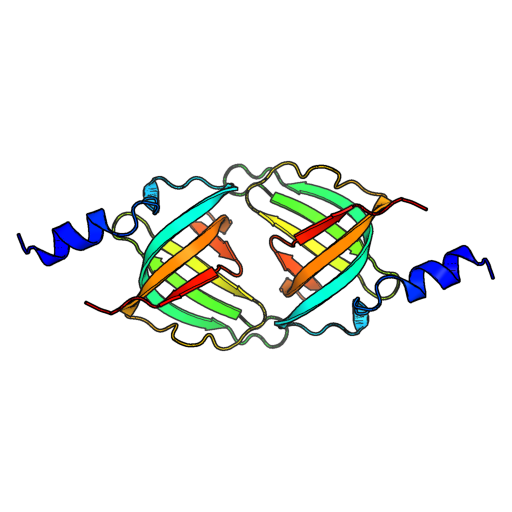7 9.07 16.062 1 97.75 99 LEU A CA 1
ATOM 759 C C . LEU A 1 99 ? -4.977 9.82 17.219 1 97.75 99 LEU A C 1
ATOM 761 O O . LEU A 1 99 ? -4.574 9.211 18.219 1 97.75 99 LEU A O 1
ATOM 765 N N . ARG A 1 100 ? -4.852 11.086 16.938 1 94.44 100 ARG A N 1
ATOM 766 C CA . ARG A 1 100 ? -4.305 11.953 17.969 1 94.44 100 ARG A CA 1
ATOM 767 C C . ARG A 1 100 ? -5.309 13.031 18.375 1 94.44 100 ARG A C 1
ATOM 769 O O . ARG A 1 100 ? -6.18 13.398 17.578 1 94.44 100 ARG A O 1
ATOM 776 N N . GLY A 1 101 ? -5.297 13.398 19.625 1 85.94 101 GLY A N 1
ATOM 777 C CA . GLY A 1 101 ? -6.18 14.469 20.078 1 85.94 101 GLY A CA 1
ATOM 778 C C . GLY A 1 101 ? -5.992 15.758 19.297 1 85.94 101 GLY A C 1
ATOM 779 O O . GLY A 1 101 ? -4.883 16.078 18.875 1 85.94 101 GLY A O 1
ATOM 780 N N . ASN A 1 102 ? -7.113 16.344 18.766 1 74.25 102 ASN A N 1
ATOM 781 C CA . ASN A 1 102 ? -7.105 17.625 18.062 1 74.25 102 ASN A CA 1
ATOM 782 C C . ASN A 1 102 ? -6.613 18.75 18.953 1 74.25 102 ASN A C 1
ATOM 784 O O . ASN A 1 102 ? -7.227 19.047 19.984 1 74.25 102 ASN A O 1
ATOM 788 N N . SER A 1 103 ? -5.602 18.594 19.734 1 54.41 103 SER A N 1
ATOM 789 C CA . SER A 1 103 ? -5.352 19.766 20.562 1 54.41 103 SER A CA 1
ATOM 790 C C . SER A 1 103 ? -5.117 21 19.719 1 54.41 103 SER A C 1
ATOM 792 O O . SER A 1 103 ? -4.688 20.906 18.562 1 54.41 103 SER A O 1
ATOM 794 N N . MET B 1 1 ? -1.054 -38.688 -10.023 1 32.66 1 MET B N 1
ATOM 795 C CA . MET B 1 1 ? -1.438 -37.406 -9.438 1 32.66 1 MET B CA 1
ATOM 796 C C . MET B 1 1 ? -0.543 -37.062 -8.258 1 32.66 1 MET B C 1
ATOM 798 O O . MET B 1 1 ? -0.501 -37.781 -7.266 1 32.66 1 MET B O 1
ATOM 802 N N . ASP B 1 2 ? 0.708 -36.375 -8.438 1 34.38 2 ASP B N 1
ATOM 803 C CA . ASP B 1 2 ? 1.892 -36.531 -7.594 1 34.38 2 ASP B CA 1
ATOM 804 C C . ASP B 1 2 ? 1.669 -35.938 -6.215 1 34.38 2 ASP B C 1
ATOM 806 O O . ASP B 1 2 ? 0.914 -34.969 -6.07 1 34.38 2 ASP B O 1
ATOM 810 N N . ALA B 1 3 ? 1.935 -36.656 -5.156 1 45.41 3 ALA B N 1
ATOM 811 C CA . ALA B 1 3 ? 1.879 -36.344 -3.725 1 45.41 3 ALA B CA 1
ATOM 812 C C . ALA B 1 3 ? 2.25 -34.906 -3.443 1 45.41 3 ALA B C 1
ATOM 814 O O . ALA B 1 3 ? 1.858 -34.344 -2.414 1 45.41 3 ALA B O 1
ATOM 815 N N . GLU B 1 4 ? 3.289 -34.375 -4.129 1 39.12 4 GLU B N 1
ATOM 816 C CA . GLU B 1 4 ? 3.729 -33 -3.93 1 39.12 4 GLU B CA 1
ATOM 817 C C . GLU B 1 4 ? 2.598 -32 -4.211 1 39.12 4 GLU B C 1
ATOM 819 O O . GLU B 1 4 ? 2.656 -30.844 -3.789 1 39.12 4 GLU B O 1
ATOM 824 N N . GLU B 1 5 ? 1.72 -32.281 -5.227 1 42.78 5 GLU B N 1
ATOM 825 C CA . GLU B 1 5 ? 0.546 -31.484 -5.539 1 42.78 5 GLU B CA 1
ATOM 826 C C . GLU B 1 5 ? -0.403 -31.406 -4.348 1 42.78 5 GLU B C 1
ATOM 828 O O . GLU B 1 5 ? -1.029 -30.375 -4.109 1 42.78 5 GLU B O 1
ATOM 833 N N . LEU B 1 6 ? -0.582 -32.5 -3.711 1 41.84 6 LEU B N 1
ATOM 834 C CA . LEU B 1 6 ? -1.539 -32.562 -2.611 1 41.84 6 LEU B CA 1
ATOM 835 C C . LEU B 1 6 ? -1.06 -31.734 -1.421 1 41.84 6 LEU B C 1
ATOM 837 O O . LEU B 1 6 ? -1.862 -31.094 -0.739 1 41.84 6 LEU B O 1
ATOM 841 N N . ALA B 1 7 ? 0.26 -31.953 -0.966 1 42.31 7 ALA B N 1
ATOM 842 C CA . ALA B 1 7 ? 0.825 -31.344 0.23 1 42.31 7 ALA B CA 1
ATOM 843 C C . ALA B 1 7 ? 0.868 -29.812 0.095 1 42.31 7 ALA B C 1
ATOM 845 O O . ALA B 1 7 ? 0.841 -29.094 1.097 1 42.31 7 ALA B O 1
ATOM 846 N N . GLU B 1 8 ? 1.026 -29.188 -1.05 1 45.06 8 GLU B N 1
ATOM 847 C CA . GLU B 1 8 ? 0.926 -27.766 -1.325 1 45.06 8 GLU B CA 1
ATOM 848 C C . GLU B 1 8 ? -0.471 -27.234 -1.007 1 45.06 8 GLU B C 1
ATOM 850 O O . GLU B 1 8 ? -0.64 -26.047 -0.705 1 45.06 8 GLU B O 1
ATOM 855 N N . LYS B 1 9 ? -1.514 -28.016 -1.207 1 44.84 9 LYS B N 1
ATOM 856 C CA . LYS B 1 9 ? -2.891 -27.672 -0.858 1 44.84 9 LYS B CA 1
ATOM 857 C C . LYS B 1 9 ? -3.049 -27.5 0.649 1 44.84 9 LYS B C 1
ATOM 859 O O . LYS B 1 9 ? -3.82 -26.656 1.104 1 44.84 9 LYS B O 1
ATOM 864 N N . SER B 1 10 ? -2.494 -28.375 1.429 1 45.25 10 SER B N 1
ATOM 865 C CA . SER B 1 10 ? -2.713 -28.5 2.867 1 45.25 10 SER B CA 1
ATOM 866 C C . SER B 1 10 ? -2.072 -27.328 3.617 1 45.25 10 SER B C 1
ATOM 868 O O . SER B 1 10 ? -2.572 -26.906 4.66 1 45.25 10 SER B O 1
ATOM 870 N N . GLU B 1 11 ? -0.759 -27 3.316 1 48.59 11 GLU B N 1
ATOM 871 C CA . GLU B 1 11 ? 0.096 -26.297 4.273 1 48.59 11 GLU B CA 1
ATOM 872 C C . GLU B 1 11 ? -0.395 -24.875 4.516 1 48.59 11 GLU B C 1
ATOM 874 O O . GLU B 1 11 ? -0 -24.234 5.492 1 48.59 11 GLU B O 1
ATOM 879 N N . ALA B 1 12 ? -0.857 -24.031 3.436 1 54.78 12 ALA B N 1
ATOM 880 C CA . ALA B 1 12 ? -1.1 -22.781 4.152 1 54.78 12 ALA B CA 1
ATOM 881 C C . ALA B 1 12 ? -2.455 -22.797 4.852 1 54.78 12 ALA B C 1
ATOM 883 O O . ALA B 1 12 ? -3.459 -22.359 4.289 1 54.78 12 ALA B O 1
ATOM 884 N N . SER B 1 13 ? -2.764 -23.703 5.773 1 60.81 13 SER B N 1
ATOM 885 C CA . SER B 1 13 ? -4.012 -23.844 6.516 1 60.81 13 SER B CA 1
ATOM 886 C C . SER B 1 13 ? -4.695 -22.5 6.703 1 60.81 13 SER B C 1
ATOM 888 O O . SER B 1 13 ? -5.926 -22.422 6.727 1 60.81 13 SER B O 1
ATOM 890 N N . GLY B 1 14 ? -4.055 -21.531 6.203 1 81.06 14 GLY B N 1
ATOM 891 C CA . GLY B 1 14 ? -4.676 -20.234 6.43 1 81.06 14 GLY B CA 1
ATOM 892 C C . GLY B 1 14 ? -4.66 -19.344 5.203 1 81.06 14 GLY B C 1
ATOM 893 O O . GLY B 1 14 ? -5.188 -18.234 5.23 1 81.06 14 GLY B O 1
ATOM 894 N N . ALA B 1 15 ? -4.246 -20.031 4.145 1 91.25 15 ALA B N 1
ATOM 895 C CA . ALA B 1 15 ? -4.164 -19.203 2.941 1 91.25 15 ALA B CA 1
ATOM 896 C C . ALA B 1 15 ? -5.438 -19.312 2.113 1 91.25 15 ALA B C 1
ATOM 898 O O . ALA B 1 15 ? -6.043 -20.391 2.031 1 91.25 15 ALA B O 1
ATOM 899 N N . CYS B 1 16 ? -5.879 -18.25 1.561 1 94.19 16 CYS B N 1
ATOM 900 C CA . CYS B 1 16 ? -7.043 -18.219 0.68 1 94.19 16 CYS B CA 1
ATOM 901 C C . CYS B 1 16 ? -6.625 -18.312 -0.782 1 94.19 16 CYS B C 1
ATOM 903 O O . CYS B 1 16 ? -5.473 -18.031 -1.121 1 94.19 16 CYS B O 1
ATOM 905 N N . ARG B 1 17 ? -7.602 -18.844 -1.608 1 95.69 17 ARG B N 1
ATOM 906 C CA . ARG B 1 17 ? -7.383 -18.797 -3.051 1 95.69 17 ARG B CA 1
ATOM 907 C C . ARG B 1 17 ? -7.488 -17.375 -3.574 1 95.69 17 ARG B C 1
ATOM 909 O O . ARG B 1 17 ? -8.375 -16.625 -3.17 1 95.69 17 ARG B O 1
ATOM 916 N N . ALA B 1 18 ? -6.551 -17.031 -4.52 1 96.31 18 ALA B N 1
ATOM 917 C CA . ALA B 1 18 ? -6.547 -15.68 -5.094 1 96.31 18 ALA B CA 1
ATOM 918 C C . ALA B 1 18 ? -7.875 -15.375 -5.777 1 96.31 18 ALA B C 1
ATOM 920 O O . ALA B 1 18 ? -8.375 -14.25 -5.703 1 96.31 18 ALA B O 1
ATOM 921 N N . SER B 1 19 ? -8.492 -16.359 -6.359 1 95.94 19 SER B N 1
ATOM 922 C CA . SER B 1 19 ? -9.734 -16.156 -7.09 1 95.94 19 SER B CA 1
ATOM 923 C C . SER B 1 19 ? -10.891 -15.852 -6.141 1 95.94 19 SER B C 1
ATOM 925 O O . SER B 1 19 ? -11.891 -15.25 -6.539 1 95.94 19 SER B O 1
ATOM 927 N N . GLU B 1 20 ? -10.797 -16.266 -4.93 1 94.75 20 GLU B N 1
ATOM 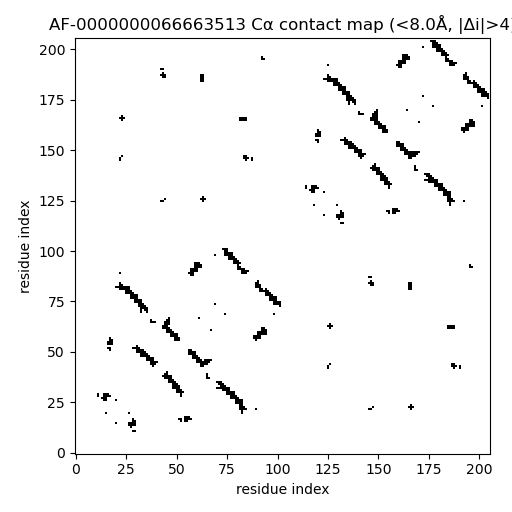928 C CA . GLU B 1 20 ? -11.883 -16.109 -3.969 1 94.75 20 GLU B CA 1
ATOM 929 C C . GLU B 1 20 ? -11.695 -14.875 -3.102 1 94.75 20 GLU B C 1
ATOM 931 O O . GLU B 1 20 ? -12.609 -14.453 -2.396 1 94.75 20 GLU B O 1
ATOM 936 N N . CYS B 1 21 ? -10.453 -14.375 -3.137 1 92.62 21 CYS B N 1
ATOM 937 C CA . CYS B 1 21 ? -10.195 -13.172 -2.361 1 92.62 21 CYS B CA 1
ATOM 938 C C . CYS B 1 21 ? -10.898 -11.969 -2.977 1 92.62 21 CYS B C 1
ATOM 940 O O . CYS B 1 21 ? -10.805 -11.734 -4.184 1 92.62 21 CYS B O 1
ATOM 942 N N . ARG B 1 22 ? -11.547 -11.242 -2.125 1 89.81 22 ARG B N 1
ATOM 943 C CA . ARG B 1 22 ? -12.281 -10.07 -2.59 1 89.81 22 ARG B CA 1
ATOM 944 C C . ARG B 1 22 ? -11.477 -8.789 -2.375 1 89.81 22 ARG B C 1
ATOM 946 O O . ARG B 1 22 ? -10.656 -8.719 -1.462 1 89.81 22 ARG B O 1
ATOM 953 N N . ARG B 1 23 ? -11.734 -7.824 -3.24 1 88.06 23 ARG B N 1
ATOM 954 C CA . ARG B 1 23 ? -11.156 -6.496 -3.059 1 88.06 23 ARG B CA 1
ATOM 955 C C . ARG B 1 23 ? -11.539 -5.914 -1.702 1 88.06 23 ARG B C 1
ATOM 957 O O . ARG B 1 23 ? -12.688 -6.051 -1.261 1 88.06 23 ARG B O 1
ATOM 964 N N . GLY B 1 24 ? -10.547 -5.328 -1.069 1 88.38 24 GLY B N 1
ATOM 965 C CA . GLY B 1 24 ? -10.766 -4.754 0.248 1 88.38 24 GLY B CA 1
ATOM 966 C C . GLY B 1 24 ? -10.336 -5.672 1.378 1 88.38 24 GLY B C 1
ATOM 967 O O . GLY B 1 24 ? -10.016 -5.207 2.473 1 88.38 24 GLY B O 1
ATOM 968 N N . ASP B 1 25 ? -10.289 -6.887 1.146 1 87.56 25 ASP B N 1
ATOM 969 C CA . ASP B 1 25 ? -9.938 -7.879 2.16 1 87.56 25 ASP B CA 1
ATOM 970 C C . ASP B 1 25 ? -8.43 -7.926 2.385 1 87.56 25 ASP B C 1
ATOM 972 O O . ASP B 1 25 ? -7.648 -7.805 1.436 1 87.56 25 ASP B O 1
ATOM 976 N N . GLU B 1 26 ? -8.086 -8.008 3.648 1 92.94 26 GLU B N 1
ATOM 977 C CA . GLU B 1 26 ? -6.742 -8.523 3.9 1 92.94 26 GLU B CA 1
ATOM 978 C C . GLU B 1 26 ? -6.676 -10.031 3.646 1 92.94 26 GLU B C 1
ATOM 980 O O . GLU B 1 26 ? -7.547 -10.781 4.094 1 92.94 26 GLU B O 1
ATOM 985 N N . ALA B 1 27 ? -5.723 -10.477 2.92 1 96.06 27 ALA B N 1
ATOM 986 C CA . ALA B 1 27 ? -5.664 -11.891 2.564 1 96.06 27 ALA B CA 1
ATOM 987 C C . ALA B 1 27 ? -4.234 -12.422 2.67 1 96.06 27 ALA B C 1
ATOM 989 O O . ALA B 1 27 ? -3.273 -11.656 2.598 1 96.06 27 ALA B O 1
ATOM 990 N N . THR B 1 28 ? -4.105 -13.68 2.963 1 97.44 28 THR B N 1
ATOM 991 C CA . THR B 1 28 ? -2.875 -14.461 2.887 1 97.44 28 THR B CA 1
ATOM 992 C C . THR B 1 28 ? -2.979 -15.531 1.804 1 97.44 28 THR B C 1
ATOM 994 O O . THR B 1 28 ? -3.949 -16.297 1.767 1 97.44 28 THR B O 1
ATOM 997 N N . MET B 1 29 ? -2.049 -15.555 0.894 1 97.12 29 MET B N 1
ATOM 998 C CA . MET B 1 29 ? -2.104 -16.453 -0.251 1 97.12 29 MET B CA 1
ATOM 999 C C . MET B 1 29 ? -0.754 -17.125 -0.478 1 97.12 29 MET B C 1
ATOM 1001 O O . MET B 1 29 ? 0.292 -16.547 -0.193 1 97.12 29 MET B O 1
ATOM 1005 N N . LEU B 1 30 ? -0.777 -18.266 -0.95 1 97.62 30 LEU B N 1
ATOM 1006 C CA . LEU B 1 30 ? 0.408 -19 -1.382 1 97.62 30 LEU B CA 1
ATOM 1007 C C . LEU B 1 30 ? 0.436 -19.141 -2.9 1 97.62 30 LEU B C 1
ATOM 1009 O O . LEU B 1 30 ? -0.586 -19.453 -3.518 1 97.62 30 LEU B O 1
ATOM 1013 N N . GLY B 1 31 ? 1.556 -18.859 -3.498 1 97.88 31 GLY B N 1
ATOM 1014 C CA . GLY B 1 31 ? 1.658 -18.969 -4.945 1 97.88 31 GLY B CA 1
ATOM 1015 C C . GLY B 1 31 ? 3.066 -18.75 -5.461 1 97.88 31 GLY B C 1
ATOM 1016 O O . GLY B 1 31 ? 4.039 -18.906 -4.719 1 97.88 31 GLY B O 1
ATOM 1017 N N . ARG B 1 32 ? 3.131 -18.531 -6.758 1 98.38 32 ARG B N 1
ATOM 1018 C CA . ARG B 1 32 ? 4.406 -18.375 -7.449 1 98.38 32 ARG B CA 1
ATOM 1019 C C . ARG B 1 32 ? 4.465 -17.031 -8.188 1 98.38 32 ARG B C 1
ATOM 1021 O O . ARG B 1 32 ? 3.455 -16.562 -8.703 1 98.38 32 ARG B O 1
ATOM 1028 N N . LEU B 1 33 ? 5.727 -16.531 -8.195 1 98.69 33 LEU B N 1
ATOM 1029 C CA . LEU B 1 33 ? 5.961 -15.344 -9 1 98.69 33 LEU B CA 1
ATOM 1030 C C . LEU B 1 33 ? 6.199 -15.703 -10.461 1 98.69 33 LEU B C 1
ATOM 1032 O O . LEU B 1 33 ? 7.168 -16.391 -10.781 1 98.69 33 LEU B O 1
ATOM 1036 N N . ARG B 1 34 ? 5.348 -15.195 -11.336 1 98.56 34 ARG B N 1
ATOM 1037 C CA . ARG B 1 34 ? 5.484 -15.492 -12.758 1 98.56 34 ARG B CA 1
ATOM 1038 C C . ARG B 1 34 ? 6.438 -14.508 -13.43 1 98.56 34 ARG B C 1
ATOM 1040 O O . ARG B 1 34 ? 7.203 -14.891 -14.32 1 98.56 34 ARG B O 1
ATOM 1047 N N . SER B 1 35 ? 6.391 -13.305 -13.07 1 98.5 35 SER B N 1
ATOM 1048 C CA . SER B 1 35 ? 7.281 -12.266 -13.578 1 98.5 35 SER B CA 1
ATOM 1049 C C . SER B 1 35 ? 7.617 -11.25 -12.484 1 98.5 35 SER B C 1
ATOM 1051 O O . SER B 1 35 ? 6.875 -11.109 -11.508 1 98.5 35 SER B O 1
ATOM 1053 N N . VAL B 1 36 ? 8.727 -10.633 -12.641 1 98.19 36 VAL B N 1
ATOM 1054 C CA . VAL B 1 36 ? 9.188 -9.547 -11.773 1 98.19 36 VAL B CA 1
ATOM 1055 C C . VAL B 1 36 ? 9.82 -8.445 -12.617 1 98.19 36 VAL B C 1
ATOM 1057 O O . VAL B 1 36 ? 10.672 -8.719 -13.469 1 98.19 36 VAL B O 1
ATOM 1060 N N . GLU B 1 37 ? 9.414 -7.223 -12.344 1 96.69 37 GLU B N 1
ATOM 1061 C CA . GLU B 1 37 ? 9.914 -6.082 -13.102 1 96.69 37 GLU B CA 1
ATOM 1062 C C . GLU B 1 37 ? 10.273 -4.922 -12.172 1 96.69 37 GLU B C 1
ATOM 1064 O O . GLU B 1 37 ? 9.484 -4.535 -11.312 1 96.69 37 GLU B O 1
ATOM 1069 N N . ALA B 1 38 ? 11.484 -4.488 -12.344 1 93.38 38 ALA B N 1
ATOM 1070 C CA . ALA B 1 38 ? 11.852 -3.223 -11.719 1 93.38 38 ALA B CA 1
ATOM 1071 C C . ALA B 1 38 ? 11.391 -2.039 -12.57 1 93.38 38 ALA B C 1
ATOM 1073 O O . ALA B 1 38 ? 11.68 -1.979 -13.766 1 93.38 38 ALA B O 1
ATOM 1074 N N . CYS B 1 39 ? 10.672 -1.158 -11.977 1 88.94 39 CYS B N 1
ATOM 1075 C CA . CYS B 1 39 ? 10.203 0.057 -12.633 1 88.94 39 CYS B CA 1
ATOM 1076 C C . CYS B 1 39 ? 10.945 1.28 -12.109 1 88.94 39 CYS B C 1
ATOM 1078 O O . CYS B 1 39 ? 10.562 1.854 -11.086 1 88.94 39 CYS B O 1
ATOM 1080 N N . PRO B 1 40 ? 11.984 1.681 -12.812 1 75 40 PRO B N 1
ATOM 1081 C CA . PRO B 1 40 ? 12.938 2.666 -12.297 1 75 40 PRO B CA 1
ATOM 1082 C C . PRO B 1 40 ? 12.461 4.105 -12.477 1 75 40 PRO B C 1
ATOM 1084 O O . PRO B 1 40 ? 13.148 5.047 -12.078 1 75 40 PRO B O 1
ATOM 1087 N N . LYS B 1 41 ? 11.32 4.285 -12.734 1 69.88 41 LYS B N 1
ATOM 1088 C CA . LYS B 1 41 ? 11.102 5.711 -12.945 1 69.88 41 LYS B CA 1
ATOM 1089 C C . LYS B 1 41 ? 11.617 6.527 -11.758 1 69.88 41 LYS B C 1
ATOM 1091 O O . LYS B 1 41 ? 11.438 6.133 -10.609 1 69.88 41 LYS B O 1
ATOM 1096 N N . SER B 1 42 ? 12.469 7.43 -12.062 1 59.19 42 SER B N 1
ATOM 1097 C CA . SER B 1 42 ? 13.289 8.203 -11.125 1 59.19 42 SER B CA 1
ATOM 1098 C C . SER B 1 42 ? 12.492 8.578 -9.883 1 59.19 42 SER B C 1
ATOM 1100 O O . SER B 1 42 ? 12.945 8.352 -8.758 1 59.19 42 SER B O 1
ATOM 1102 N N . ALA B 1 43 ? 11.383 9.211 -9.945 1 60.62 43 ALA B N 1
ATOM 1103 C CA . ALA B 1 43 ? 10.703 9.758 -8.773 1 60.62 43 ALA B CA 1
ATOM 1104 C C . ALA B 1 43 ? 9.773 8.719 -8.141 1 60.62 43 ALA B C 1
ATOM 1106 O O . ALA B 1 43 ? 9.391 8.844 -6.98 1 60.62 43 ALA B O 1
ATOM 1107 N N . GLY B 1 44 ? 9.727 7.488 -8.742 1 76.56 44 GLY B N 1
ATOM 1108 C CA . GLY B 1 44 ? 8.742 6.539 -8.25 1 76.56 44 GLY B CA 1
ATOM 1109 C C . GLY B 1 44 ? 9.133 5.094 -8.492 1 76.56 44 GLY B C 1
ATOM 1110 O O . GLY B 1 44 ? 8.359 4.32 -9.055 1 76.56 44 GLY B O 1
ATOM 1111 N N . ALA B 1 45 ? 10.359 4.891 -8.016 1 87.06 45 ALA B N 1
ATOM 1112 C CA . ALA B 1 45 ? 10.836 3.529 -8.242 1 87.06 45 ALA B CA 1
ATOM 1113 C C . ALA B 1 45 ? 9.93 2.51 -7.562 1 87.06 45 ALA B C 1
ATOM 1115 O O . ALA B 1 45 ? 9.414 2.758 -6.469 1 87.06 45 ALA B O 1
ATOM 1116 N N . SER B 1 46 ? 9.711 1.368 -8.273 1 93.56 46 SER B N 1
ATOM 1117 C CA . SER B 1 46 ? 8.961 0.263 -7.684 1 93.56 46 SER B CA 1
ATOM 1118 C C . SER B 1 46 ? 9.398 -1.075 -8.273 1 93.56 46 SER B C 1
ATOM 1120 O O . SER B 1 46 ? 10.016 -1.119 -9.336 1 93.56 46 SER B O 1
ATOM 1122 N N . VAL B 1 47 ? 9.273 -2.025 -7.555 1 96.19 47 VAL B N 1
ATOM 1123 C CA . VAL B 1 47 ? 9.328 -3.398 -8.047 1 96.19 47 VAL B CA 1
ATOM 1124 C C . VAL B 1 47 ? 7.91 -3.957 -8.18 1 96.19 47 VAL B C 1
ATOM 1126 O O . VAL B 1 47 ? 7.102 -3.836 -7.258 1 96.19 47 VAL B O 1
ATOM 1129 N N . GLN B 1 48 ? 7.594 -4.469 -9.305 1 97.25 48 GLN B N 1
ATOM 1130 C CA . GLN B 1 48 ? 6.301 -5.09 -9.57 1 97.25 48 GLN B CA 1
ATOM 1131 C C . GLN B 1 48 ? 6.465 -6.559 -9.945 1 97.25 48 GLN B C 1
ATOM 1133 O O . GLN B 1 48 ? 7.391 -6.918 -10.68 1 97.25 48 GLN B O 1
ATOM 1138 N N . ALA B 1 49 ? 5.555 -7.383 -9.461 1 98.5 49 ALA B N 1
ATOM 1139 C CA . ALA B 1 49 ? 5.582 -8.805 -9.773 1 98.5 49 ALA B CA 1
ATOM 1140 C C . ALA B 1 49 ? 4.176 -9.344 -10.031 1 98.5 49 ALA B C 1
ATOM 1142 O O . ALA B 1 49 ? 3.205 -8.859 -9.438 1 98.5 49 ALA B O 1
ATOM 1143 N N . GLU B 1 50 ? 4.07 -10.281 -10.914 1 98.69 50 GLU B N 1
ATOM 1144 C CA . GLU B 1 50 ? 2.83 -11.031 -11.055 1 98.69 50 GLU B CA 1
ATOM 1145 C C . GLU B 1 50 ? 2.854 -12.305 -10.211 1 98.69 50 GLU B C 1
ATOM 1147 O O . GLU B 1 50 ? 3.689 -13.188 -10.422 1 98.69 50 GLU B O 1
ATOM 1152 N N . PHE B 1 51 ? 2.016 -12.32 -9.273 1 98.56 51 PHE B N 1
ATOM 1153 C CA . PHE B 1 51 ? 1.812 -13.461 -8.383 1 98.56 51 PHE B CA 1
ATOM 1154 C C . PHE B 1 51 ? 0.658 -14.328 -8.867 1 98.56 51 PHE B C 1
ATOM 1156 O O . PHE B 1 51 ? -0.397 -13.812 -9.25 1 98.56 51 PHE B O 1
ATOM 1163 N N . PHE B 1 52 ? 0.89 -15.695 -8.867 1 98.56 52 PHE B N 1
ATOM 1164 C CA . PHE B 1 52 ? -0.128 -16.641 -9.312 1 98.56 52 PHE B CA 1
ATOM 1165 C C . PHE B 1 52 ? -0.215 -17.828 -8.359 1 98.56 52 PHE B C 1
ATOM 1167 O O . PHE B 1 52 ? 0.791 -18.484 -8.078 1 98.56 52 PHE B O 1
ATOM 1174 N N . ASP B 1 53 ? -1.426 -18.109 -7.938 1 97.31 53 ASP B N 1
ATOM 1175 C CA . ASP B 1 53 ? -1.555 -19.203 -6.977 1 97.31 53 ASP B CA 1
ATOM 1176 C C . ASP B 1 53 ? -2.164 -20.438 -7.629 1 97.31 53 ASP B C 1
ATOM 1178 O O . ASP B 1 53 ? -2.508 -21.406 -6.945 1 97.31 53 AS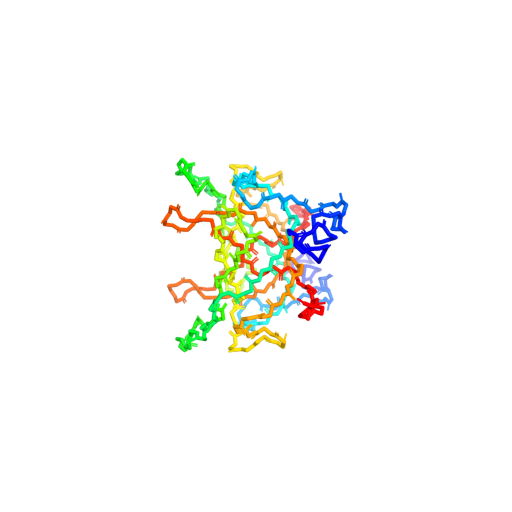P B O 1
ATOM 1182 N N . GLY B 1 54 ? -2.365 -20.438 -8.883 1 96.81 54 GLY B N 1
ATOM 1183 C CA . GLY B 1 54 ? -3.006 -21.531 -9.594 1 96.81 54 GLY B CA 1
ATOM 1184 C C . GLY B 1 54 ? -4.449 -21.234 -9.961 1 96.81 54 GLY B C 1
ATOM 1185 O O . GLY B 1 54 ? -5.004 -21.859 -10.859 1 96.81 54 GLY B O 1
ATOM 1186 N N . THR B 1 55 ? -5.07 -20.297 -9.336 1 97.19 55 THR B N 1
ATOM 1187 C CA . THR B 1 55 ? -6.48 -20.016 -9.57 1 97.19 55 THR B CA 1
ATOM 1188 C C . THR B 1 55 ? -6.652 -18.625 -10.188 1 97.19 55 THR B C 1
ATOM 1190 O O . THR B 1 55 ? -7.543 -18.422 -11.016 1 97.19 55 THR B O 1
ATOM 1193 N N . ASP B 1 56 ? -5.883 -17.609 -9.812 1 96.5 56 ASP B N 1
ATOM 1194 C CA . ASP B 1 56 ? -5.961 -16.234 -10.281 1 96.5 56 ASP B CA 1
ATOM 1195 C C . ASP B 1 56 ? -4.621 -15.523 -10.125 1 96.5 56 ASP B C 1
ATOM 1197 O O . ASP B 1 56 ? -3.758 -15.977 -9.367 1 96.5 56 ASP B O 1
ATOM 1201 N N . ALA B 1 57 ? -4.457 -14.43 -10.945 1 97.94 57 ALA B N 1
ATOM 1202 C CA . ALA B 1 57 ? -3.248 -13.609 -10.867 1 97.94 57 ALA B CA 1
ATOM 1203 C C . ALA B 1 57 ? -3.488 -12.359 -10.039 1 97.94 57 ALA B C 1
ATOM 1205 O O . ALA B 1 57 ? -4.582 -11.781 -10.062 1 97.94 57 ALA B O 1
ATOM 1206 N N . ILE B 1 58 ? -2.486 -11.977 -9.305 1 97.5 58 ILE B N 1
ATOM 1207 C CA . ILE B 1 58 ? -2.49 -10.742 -8.523 1 97.5 58 ILE B CA 1
ATOM 1208 C C . ILE B 1 58 ? -1.182 -9.984 -8.75 1 97.5 58 ILE B C 1
ATOM 1210 O O . ILE B 1 58 ? -0.102 -10.578 -8.711 1 97.5 58 ILE B O 1
ATOM 1214 N N . THR B 1 59 ? -1.282 -8.695 -9.016 1 97.88 59 THR B N 1
ATOM 1215 C CA . THR B 1 59 ? -0.093 -7.859 -9.117 1 97.88 59 THR B CA 1
ATOM 1216 C C . THR B 1 59 ? 0.407 -7.465 -7.727 1 97.88 59 THR B C 1
ATOM 1218 O O . THR B 1 59 ? -0.37 -7.008 -6.887 1 97.88 59 THR B O 1
ATOM 1221 N N . LEU B 1 60 ? 1.653 -7.734 -7.391 1 98.19 60 LEU B N 1
ATOM 1222 C CA . LEU B 1 60 ? 2.33 -7.242 -6.195 1 98.19 60 LEU B CA 1
ATOM 1223 C C . LEU B 1 60 ? 3.199 -6.031 -6.52 1 98.19 60 LEU B C 1
ATOM 1225 O O . LEU B 1 60 ? 3.93 -6.035 -7.516 1 98.19 60 LEU B O 1
ATOM 1229 N N . VAL B 1 61 ? 3.146 -5.016 -5.66 1 96.25 61 VAL B N 1
ATOM 1230 C CA . VAL B 1 61 ? 3.932 -3.809 -5.906 1 96.25 61 VAL B CA 1
ATOM 1231 C C . VAL B 1 61 ? 4.66 -3.396 -4.629 1 96.25 61 VAL B C 1
ATOM 1233 O O . VAL B 1 61 ? 4.035 -3.219 -3.582 1 96.25 61 VAL B O 1
ATOM 1236 N N . TRP B 1 62 ? 5.926 -3.346 -4.668 1 95.38 62 TRP B N 1
ATOM 1237 C CA . TRP B 1 62 ? 6.738 -2.721 -3.631 1 95.38 62 TRP B CA 1
ATOM 1238 C C . TRP B 1 62 ? 7.184 -1.325 -4.055 1 95.38 62 TRP B C 1
ATOM 1240 O O . TRP B 1 62 ? 7.996 -1.177 -4.973 1 95.38 62 TRP B O 1
ATOM 1250 N N . ILE B 1 63 ? 6.676 -0.334 -3.328 1 92.38 63 ILE B N 1
ATOM 1251 C CA . ILE B 1 63 ? 6.844 1.051 -3.754 1 92.38 63 ILE B CA 1
ATOM 1252 C C . ILE B 1 63 ? 8.125 1.625 -3.148 1 92.38 63 ILE B C 1
ATOM 1254 O O . ILE B 1 63 ? 8.422 1.385 -1.978 1 92.38 63 ILE B O 1
ATOM 1258 N N . GLY B 1 64 ? 8.805 2.447 -3.982 1 88.81 64 GLY B N 1
ATOM 1259 C CA . GLY B 1 64 ? 9.984 3.154 -3.51 1 88.81 64 GLY B CA 1
ATOM 1260 C C . GLY B 1 64 ? 11.219 2.277 -3.443 1 88.81 64 GLY B C 1
ATOM 1261 O O . GLY B 1 64 ? 12.18 2.598 -2.74 1 88.81 64 GLY B O 1
ATOM 1262 N N . ARG B 1 65 ? 11.125 1.133 -3.947 1 90.94 65 ARG B N 1
ATOM 1263 C CA . ARG B 1 65 ? 12.25 0.206 -3.945 1 90.94 65 ARG B CA 1
ATOM 1264 C C . ARG B 1 65 ? 12.57 -0.276 -5.355 1 90.94 65 ARG B C 1
ATOM 1266 O O . ARG B 1 65 ? 11.664 -0.508 -6.156 1 90.94 65 ARG B O 1
ATOM 1273 N N . ARG B 1 66 ? 13.828 -0.493 -5.578 1 90.81 66 ARG B N 1
ATOM 1274 C CA . ARG B 1 66 ? 14.281 -0.947 -6.891 1 90.81 66 ARG B CA 1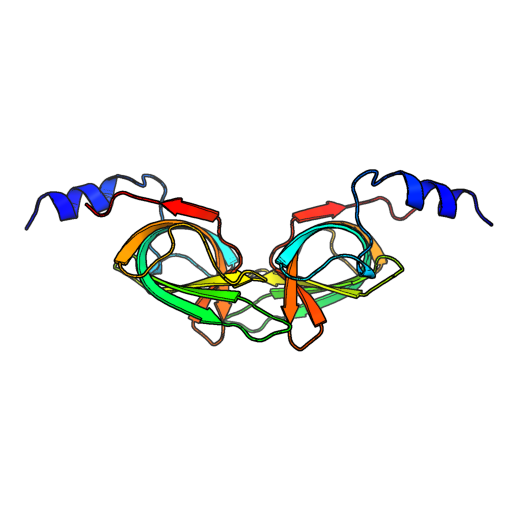
ATOM 1275 C C . ARG B 1 66 ? 14.555 -2.447 -6.887 1 90.81 66 ARG B C 1
ATOM 1277 O O . ARG B 1 66 ? 14.68 -3.064 -7.945 1 90.81 66 ARG B O 1
ATOM 1284 N N . ARG B 1 67 ? 14.727 -2.959 -5.691 1 92.44 67 ARG B N 1
ATOM 1285 C CA . ARG B 1 67 ? 14.984 -4.387 -5.531 1 92.44 67 ARG B CA 1
ATOM 1286 C C . ARG B 1 67 ? 14.336 -4.922 -4.262 1 92.44 67 ARG B C 1
ATOM 1288 O O . ARG B 1 67 ? 14.289 -4.23 -3.24 1 92.44 67 ARG B O 1
ATOM 1295 N N . ILE B 1 68 ? 13.938 -6.125 -4.344 1 96.12 68 ILE B N 1
ATOM 1296 C CA . ILE B 1 68 ? 13.375 -6.828 -3.197 1 96.12 68 ILE B CA 1
ATOM 1297 C C . ILE B 1 68 ? 14.086 -8.164 -3.008 1 96.12 68 ILE B C 1
ATOM 1299 O O . ILE B 1 68 ? 14.047 -9.023 -3.891 1 96.12 68 ILE B O 1
ATOM 1303 N N . PRO B 1 69 ? 14.648 -8.422 -1.921 1 97 69 PRO B N 1
ATOM 1304 C CA . PRO B 1 69 ? 15.414 -9.656 -1.715 1 97 69 PRO B CA 1
ATOM 1305 C C . PRO B 1 69 ? 14.586 -10.914 -1.952 1 97 69 PRO B C 1
ATOM 1307 O O . PRO B 1 69 ? 13.484 -11.047 -1.4 1 97 69 PRO B O 1
ATOM 1310 N N . GLY B 1 70 ? 15.109 -11.773 -2.768 1 97.56 70 GLY B N 1
ATOM 1311 C CA . GLY B 1 70 ? 14.539 -13.094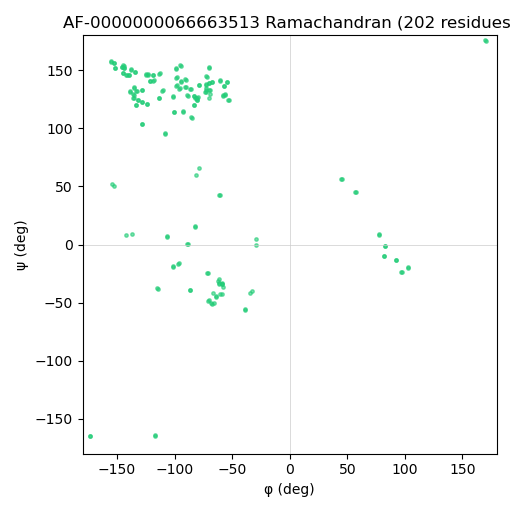 -2.984 1 97.56 70 GLY B CA 1
ATOM 1312 C C . GLY B 1 70 ? 13.383 -13.086 -3.973 1 97.56 70 GLY B C 1
ATOM 1313 O O . GLY B 1 70 ? 12.867 -14.141 -4.34 1 97.56 70 GLY B O 1
ATOM 1314 N N . ILE B 1 71 ? 12.969 -11.969 -4.309 1 98.06 71 ILE B N 1
ATOM 1315 C CA . ILE B 1 71 ? 11.852 -11.852 -5.238 1 98.06 71 ILE B CA 1
ATOM 1316 C C . ILE B 1 71 ? 12.367 -11.93 -6.676 1 98.06 71 ILE B C 1
ATOM 1318 O O . ILE B 1 71 ? 12.992 -10.984 -7.168 1 98.06 71 ILE B O 1
ATOM 1322 N N . GLU B 1 72 ? 12.102 -12.969 -7.344 1 97.62 72 GLU B N 1
ATOM 1323 C CA . GLU B 1 72 ? 12.469 -13.266 -8.719 1 97.62 72 GLU B CA 1
ATOM 1324 C C . GLU B 1 72 ? 11.469 -14.219 -9.367 1 97.62 72 GLU B C 1
ATOM 1326 O O . GLU B 1 72 ? 10.789 -14.977 -8.672 1 97.62 72 GLU B O 1
ATOM 1331 N N . PRO B 1 73 ? 11.438 -14.148 -10.719 1 98.12 73 PRO B N 1
ATOM 1332 C CA . PRO B 1 73 ? 10.508 -15.062 -11.391 1 98.12 73 PRO B CA 1
ATOM 1333 C C . PRO B 1 73 ? 10.719 -16.516 -11 1 98.12 73 PRO B C 1
ATOM 1335 O O . PRO B 1 73 ? 11.859 -16.969 -10.859 1 98.12 73 PRO B O 1
ATOM 1338 N N . GLY B 1 74 ? 9.609 -17.25 -10.812 1 97.69 74 GLY B N 1
ATOM 1339 C CA . GLY B 1 74 ? 9.648 -18.672 -10.5 1 97.69 74 GLY B CA 1
ATOM 1340 C C . GLY B 1 74 ? 9.633 -18.953 -9.008 1 97.69 74 GLY B C 1
ATOM 1341 O O . GLY B 1 74 ? 9.375 -20.078 -8.586 1 97.69 74 GLY B O 1
ATOM 1342 N N . ARG B 1 75 ? 9.852 -18 -8.188 1 97.88 75 ARG B N 1
ATOM 1343 C CA . ARG B 1 75 ? 9.945 -18.172 -6.746 1 97.88 75 ARG B CA 1
ATOM 1344 C C . ARG B 1 75 ? 8.57 -18.438 -6.141 1 97.88 75 ARG B C 1
ATOM 1346 O O . ARG B 1 75 ? 7.586 -17.797 -6.508 1 97.88 75 ARG B O 1
ATOM 1353 N N . ARG B 1 76 ? 8.461 -19.422 -5.285 1 98.06 76 ARG B N 1
ATOM 1354 C CA . ARG B 1 76 ? 7.266 -19.625 -4.48 1 98.06 76 ARG B CA 1
ATOM 1355 C C . ARG B 1 76 ? 7.297 -18.797 -3.209 1 98.06 76 ARG B C 1
ATOM 1357 O O . ARG B 1 76 ? 8.312 -18.766 -2.508 1 98.06 76 ARG B O 1
ATOM 1364 N N . ILE B 1 77 ? 6.18 -18.188 -3 1 98 77 ILE B N 1
ATOM 1365 C CA . ILE B 1 77 ? 6.164 -17.312 -1.832 1 98 77 ILE B CA 1
ATOM 1366 C C . ILE B 1 77 ? 4.789 -17.359 -1.169 1 98 77 ILE B C 1
ATOM 1368 O O . ILE B 1 77 ? 3.795 -17.703 -1.812 1 98 77 ILE B O 1
ATOM 1372 N N . LEU B 1 78 ? 4.762 -17.125 0.148 1 98.19 78 LEU B N 1
ATOM 1373 C CA . LEU B 1 78 ? 3.57 -16.703 0.879 1 98.19 78 LEU B CA 1
ATOM 1374 C C . LEU B 1 78 ? 3.451 -15.18 0.896 1 98.19 78 LEU B C 1
ATOM 1376 O O . LEU B 1 78 ? 4.406 -14.484 1.24 1 98.19 78 LEU B O 1
ATOM 1380 N N . VAL B 1 79 ? 2.268 -14.68 0.505 1 98.06 79 VAL B N 1
ATOM 1381 C CA . VAL B 1 79 ? 2.031 -13.242 0.44 1 98.06 79 VAL B CA 1
ATOM 1382 C C . VAL B 1 79 ? 0.855 -12.867 1.34 1 98.06 79 VAL B C 1
ATOM 1384 O O . VAL B 1 79 ? -0.146 -13.586 1.393 1 98.06 79 VAL B O 1
ATOM 1387 N N . ARG B 1 80 ? 0.97 -11.742 2.031 1 97.25 80 ARG B N 1
ATOM 1388 C CA . ARG B 1 80 ? -0.12 -11.211 2.838 1 97.25 80 ARG B CA 1
ATOM 1389 C C . ARG B 1 80 ? -0.279 -9.711 2.617 1 97.25 80 ARG B C 1
ATOM 1391 O O . ARG B 1 80 ? 0.708 -8.969 2.6 1 97.25 80 ARG B O 1
ATOM 1398 N N . GLY B 1 81 ? -1.436 -9.297 2.461 1 95.81 81 GLY B N 1
ATOM 1399 C CA . GLY B 1 81 ? -1.744 -7.883 2.299 1 95.81 81 GLY B CA 1
ATOM 1400 C C . GLY B 1 81 ? -3.188 -7.629 1.902 1 95.81 81 GLY B C 1
ATOM 1401 O O . GLY B 1 81 ? -3.975 -8.57 1.772 1 95.81 81 GLY B O 1
ATOM 1402 N N . ARG B 1 82 ? -3.57 -6.355 1.827 1 94.69 82 ARG B N 1
ATOM 1403 C CA . ARG B 1 82 ? -4.922 -5.977 1.427 1 94.69 82 ARG B CA 1
ATOM 1404 C C . ARG B 1 82 ? -5.059 -5.957 -0.091 1 94.69 82 ARG B C 1
ATOM 1406 O O . ARG B 1 82 ? -4.234 -5.359 -0.786 1 94.69 82 ARG B O 1
ATOM 1413 N N . VAL B 1 83 ? -6.109 -6.684 -0.518 1 95 83 VAL B N 1
ATOM 1414 C CA . VAL B 1 83 ? -6.348 -6.785 -1.953 1 95 83 VAL B CA 1
ATOM 1415 C C . VAL B 1 83 ? -7.059 -5.527 -2.451 1 95 83 VAL B C 1
ATOM 1417 O O . VAL B 1 83 ? -8.062 -5.105 -1.876 1 95 83 VAL B O 1
ATOM 1420 N N . GLY B 1 84 ? -6.441 -4.93 -3.48 1 93.88 84 GLY B N 1
ATOM 1421 C CA . GLY B 1 84 ? -7.059 -3.803 -4.16 1 93.88 84 GLY B CA 1
ATOM 1422 C C . GLY B 1 84 ? -7.367 -4.082 -5.621 1 93.88 84 GLY B C 1
ATOM 1423 O O . GLY B 1 84 ? -7.457 -5.242 -6.031 1 93.88 84 GLY B O 1
ATOM 1424 N N . ASP B 1 85 ? -7.613 -2.943 -6.301 1 91.69 85 ASP B N 1
ATOM 1425 C CA . ASP B 1 85 ? -7.906 -2.965 -7.73 1 91.69 85 ASP B CA 1
ATOM 1426 C C . ASP B 1 85 ? -7.059 -1.938 -8.477 1 91.69 85 ASP B C 1
ATOM 1428 O O . ASP B 1 85 ? -6.969 -0.78 -8.07 1 91.69 85 ASP B O 1
ATOM 1432 N N . ARG B 1 86 ? -6.383 -2.432 -9.414 1 88.69 86 ARG B N 1
ATOM 1433 C CA . ARG B 1 86 ? -5.625 -1.565 -10.312 1 88.69 86 ARG B CA 1
ATOM 1434 C C . ARG B 1 86 ? -5.949 -1.87 -11.773 1 88.69 86 ARG B C 1
ATOM 1436 O O . ARG B 1 86 ? -5.457 -2.852 -12.336 1 88.69 86 ARG B O 1
ATOM 1443 N N . ASP B 1 87 ? -6.785 -0.922 -12.312 1 85.56 87 ASP B N 1
ATOM 1444 C CA . ASP B 1 87 ? -7.184 -1.081 -13.711 1 85.56 87 ASP B CA 1
ATOM 1445 C C . ASP B 1 87 ? -7.871 -2.426 -13.938 1 85.56 87 ASP B C 1
ATOM 1447 O O . ASP B 1 87 ? -7.531 -3.154 -14.875 1 85.56 87 ASP B O 1
ATOM 1451 N N . GLY B 1 88 ? -8.75 -2.805 -13.094 1 86.62 88 GLY B N 1
ATOM 1452 C CA . GLY B 1 88 ? -9.555 -4.004 -13.227 1 86.62 88 GLY B CA 1
ATOM 1453 C C . GLY B 1 88 ? -8.844 -5.262 -12.766 1 86.62 88 GLY B C 1
ATOM 1454 O O . GLY B 1 88 ? -9.414 -6.355 -12.805 1 86.62 88 GLY B O 1
ATOM 1455 N N . ARG B 1 89 ? -7.66 -5.102 -12.359 1 91.5 89 ARG B N 1
ATOM 1456 C CA . ARG B 1 89 ? -6.887 -6.246 -11.891 1 91.5 89 ARG B CA 1
ATOM 1457 C C . ARG B 1 89 ? -6.605 -6.148 -10.398 1 91.5 89 ARG B C 1
ATOM 1459 O O . ARG B 1 89 ? -6.426 -5.051 -9.867 1 91.5 89 ARG B O 1
ATOM 1466 N N . LYS B 1 90 ? -6.547 -7.328 -9.742 1 95.31 90 LYS B N 1
ATOM 1467 C CA . LYS B 1 90 ? -6.199 -7.348 -8.32 1 95.31 90 LYS B CA 1
ATOM 1468 C C . LYS B 1 90 ? -4.75 -6.922 -8.102 1 95.31 90 LYS B C 1
ATOM 1470 O O . LYS B 1 90 ? -3.865 -7.301 -8.875 1 95.31 90 LYS B O 1
ATOM 1475 N N . VAL B 1 91 ? -4.531 -6.129 -7.023 1 96.19 91 VAL B N 1
ATOM 1476 C CA . VAL B 1 91 ? -3.195 -5.641 -6.695 1 96.19 91 VAL B CA 1
ATOM 1477 C C . VAL B 1 91 ? -3.006 -5.637 -5.18 1 96.19 91 VAL B C 1
ATOM 1479 O O . VAL B 1 91 ? -3.969 -5.48 -4.43 1 96.19 91 VAL B O 1
ATOM 1482 N N . ILE B 1 92 ? -1.846 -5.891 -4.715 1 96.69 92 ILE B N 1
ATOM 1483 C CA . ILE B 1 92 ? -1.443 -5.676 -3.328 1 96.69 92 ILE B CA 1
ATOM 1484 C C . ILE B 1 92 ? -0.216 -4.77 -3.281 1 96.69 92 ILE B C 1
ATOM 1486 O O . ILE B 1 92 ? 0.817 -5.082 -3.879 1 96.69 92 ILE B O 1
ATOM 1490 N N . TYR B 1 93 ? -0.331 -3.635 -2.605 1 95.25 93 TYR B N 1
ATOM 1491 C CA . TYR B 1 93 ? 0.79 -2.721 -2.42 1 95.25 93 TYR B CA 1
ATOM 1492 C C . TYR B 1 93 ? 1.557 -3.049 -1.144 1 95.25 93 TYR B C 1
ATOM 1494 O O . TYR B 1 93 ? 0.955 -3.266 -0.089 1 95.25 93 TYR B O 1
ATOM 1502 N N . ASN B 1 94 ? 2.865 -3.047 -1.253 1 94.81 94 ASN B N 1
ATOM 1503 C CA . ASN B 1 94 ? 3.809 -3.299 -0.17 1 94.81 94 ASN B CA 1
ATOM 1504 C C . ASN B 1 94 ? 3.389 -4.5 0.672 1 94.81 94 ASN B C 1
ATOM 1506 O O . ASN B 1 94 ? 3.271 -4.395 1.895 1 94.81 94 ASN B O 1
ATOM 1510 N N . PRO B 1 95 ? 3.232 -5.582 0.024 1 96.88 95 PRO B N 1
ATOM 1511 C CA . PRO B 1 95 ? 2.814 -6.777 0.761 1 96.88 95 PRO B CA 1
ATOM 1512 C C . PRO B 1 95 ? 3.91 -7.316 1.679 1 96.88 95 PRO B C 1
ATOM 1514 O O . PRO B 1 95 ? 5.098 -7.125 1.407 1 96.88 95 PRO B O 1
ATOM 1517 N N . TYR B 1 96 ? 3.447 -7.957 2.707 1 95.38 96 TYR B N 1
ATOM 1518 C CA . TYR B 1 96 ? 4.336 -8.875 3.41 1 95.38 96 TYR B CA 1
ATOM 1519 C C . TYR B 1 96 ? 4.582 -10.133 2.586 1 95.38 96 TYR B C 1
ATOM 1521 O O . TYR B 1 96 ? 3.684 -10.609 1.889 1 95.38 96 TYR B O 1
ATOM 1529 N N . TYR B 1 97 ? 5.762 -10.656 2.674 1 97.75 97 TYR B N 1
ATOM 1530 C CA . TYR B 1 97 ? 6.027 -11.906 1.961 1 97.75 97 TYR B CA 1
ATOM 1531 C C . TYR B 1 97 ? 7 -12.781 2.74 1 97.75 97 TYR B C 1
ATOM 1533 O O . TYR B 1 97 ? 7.781 -12.281 3.555 1 97.75 97 TYR B O 1
ATOM 1541 N N . GLU B 1 98 ? 6.883 -14.086 2.527 1 97.69 98 GLU B N 1
ATOM 1542 C CA . GLU B 1 98 ? 7.836 -15.102 2.969 1 97.69 98 GLU B CA 1
ATOM 1543 C C . GLU B 1 98 ? 8.258 -16 1.812 1 97.69 98 GLU B C 1
ATOM 1545 O O . GLU B 1 98 ? 7.418 -16.469 1.041 1 97.69 98 GLU B O 1
ATOM 1550 N N . LEU B 1 99 ? 9.555 -16.172 1.746 1 97.75 99 LEU B N 1
ATOM 1551 C CA . LEU B 1 99 ? 10.039 -17.094 0.727 1 97.75 99 LEU B CA 1
ATOM 1552 C C . LEU B 1 99 ? 9.727 -18.547 1.105 1 97.75 99 LEU B C 1
ATOM 1554 O O . LEU B 1 99 ? 9.805 -18.922 2.277 1 97.75 99 LEU B O 1
ATOM 1558 N N . ARG B 1 100 ? 9.305 -19.203 0.061 1 94.44 100 ARG B N 1
ATOM 1559 C CA . ARG B 1 100 ? 9.031 -20.625 0.256 1 94.44 100 ARG B CA 1
ATOM 1560 C C . ARG B 1 100 ? 9.922 -21.484 -0.646 1 94.44 100 ARG B C 1
ATOM 1562 O O . ARG B 1 100 ? 10.383 -21.016 -1.691 1 94.44 100 ARG B O 1
ATOM 1569 N N . GLY B 1 101 ? 10.297 -22.625 -0.161 1 85.88 101 GLY B N 1
ATOM 1570 C CA . GLY B 1 101 ? 11.094 -23.531 -0.981 1 85.88 101 GLY B CA 1
ATOM 1571 C C . GLY B 1 101 ? 10.43 -23.875 -2.301 1 85.88 101 GLY B C 1
ATOM 1572 O O . GLY B 1 101 ? 9.203 -23.969 -2.379 1 85.88 101 GLY B O 1
ATOM 1573 N N . ASN B 1 102 ? 11.172 -23.734 -3.441 1 73.5 102 ASN B N 1
ATOM 1574 C CA . ASN B 1 102 ? 10.695 -24.109 -4.773 1 73.5 102 ASN B CA 1
ATOM 1575 C C . ASN B 1 102 ? 10.391 -25.594 -4.863 1 73.5 102 ASN B C 1
ATOM 1577 O O . ASN B 1 102 ? 11.273 -26.422 -4.672 1 73.5 102 ASN B O 1
ATOM 1581 N N . SER B 1 103 ? 9.789 -26.188 -3.918 1 54.22 103 SER B N 1
ATOM 1582 C CA . SER B 1 103 ? 9.672 -27.625 -4.168 1 54.22 103 SER B CA 1
ATOM 1583 C C . SER B 1 103 ? 8.914 -27.891 -5.461 1 54.22 103 SER B C 1
ATOM 1585 O O . SER B 1 103 ? 8.109 -27.078 -5.902 1 54.22 103 SER B O 1
#

pLDDT: mean 86.63, std 18.2, range [31.64, 98.69]

Secondary structure (DSSP, 8-state):
--HHHHHHHHS-TTPPPTTTPPTT-EEEEEEEEEEEEEE--GGG-EEEEEEE-SS-EEEEEEET-S--TT--TT-EEEEEEE-EEETTEEEEES-EEEEE---/--HHHHHHHHS-TTPPPTTTPPTT-EEEEEEEEEEEEEE--GGG-EEEEEEE-SS-EEEEEEET-S--TT--TT-EEEEEEE-EEETTEEEEES-EEEEE---

Nearest PDB structures (foldseek):
  1gm5-assembly1_A  TM=7.844E-01  e=2.680E-04  Thermotoga maritima
  3dm3-assembly2_C  TM=7.962E-01  e=5.409E-04  Methanocaldococcus jannaschii
  3e0e-assembly1_A  TM=8.286E-01  e=1.284E-03  Methanococcus maripaludis
  2k5v-assembly1_A  TM=7.451E-01  e=3.583E-03  Methanococcus maripaludis
  8c5y-assembly1_B  TM=8.030E-01  e=7.232E-03  Pyrococcus abyssi

Sequence (206 aa):
MDAEELAEKSEASGACRASECRRGDEATMLGRLRSVEACPKSAGASVQAEFFDGTDAITLVWIGRRRIPGIEPGRRILVRGRVGDRDGRKVIYNPYYELRGNSMDAEELAEKSEASGACRASECRRGDEATMLGRLRSVEACPKSAGASVQAEFFDGTDAITLVWIGRRRIPGIEPGRRILVRGRVGDRDGRKVIYNPYYELRGNS

InterPro domains:
  IPR012340 Nucleic acid-binding, OB-fold [G3DSA:2.40.50.140] (15-102)
  IPR016499 Nucleic acid binding protein, Rv2694c, predicted [PIRSF006910] (2-101)

Organism: Nocardia brasiliensis (strain ATCC 700358 / HUJEG-1) (NCBI:txid1133849)

Radius of gyration: 18.93 Å; Cα contacts (8 Å, |Δi|>4): 516; chains: 2; bounding box: 32×70×38 Å

Foldseek 3Di:
DDPVVVVLVPPVVAADAPVPDDAFDWGKHKFFWAAWDWDPDPVKTKIWTWTHRPPFIEIEIEIPDRDDPPDGHLWIKIWTAGWHDDPNGTYGYPIDMDTDDSD/DDPVVVVLVPPVVAFDAPVPDDAFDWGKHKFFWAAWDWDPDPVKTKIWTWTHRPPFIEIEIEIPDRDDPPDGHLWIKIWTAGWHDDPNGTYGYPIDMDTDDSD